Protein AF-A0A3D5F2R5-F1 (afdb_monomer_lite)

Sequence (293 aa):
MSAVPGSRQNLIVVALTALAMSLMIVAYFAPIWWVSLTAPNYPPDAFPDGIRIHFHFNGVFNGCKAAAKGTRMASEIIQKDLSHEEERYNPITDKGKDINKGALGLDCVHEMNTINHYVGMFPIATGAPVEKPLAKFFFAFFAVMLLGFMVPRRKPRVFLLAAGFSLVAGWMLLDQYVFGALSTHVANYVSETASFFNEPEKIQVWGDNVTRITHVVIAGTLAAMVVVVLGVARLRFFSLLLALVPALLPVYFVITYAGWLWFFGHNLHPWGAFTVKPFMPTVFGEGKVAQFS

Foldseek 3Di:
DDDDPDPPVLVVLLVVLVVLLVVLVCQQPDLPAKEAADEPVCDCQQAVPHLMWGDHQQFIDGPGAAGDPPGPCCVVLCPVVPPPPDDGDDCVPCVPPNPCVPPGGDRSLVVQQVVLLLQQFHRPGLAPLQRNNCVVLVSLLLSLLSVLLSDPDLPVSLVSLVVSLVVSLVVVCCVVPVVVVLVVSLVVSLVSRVVRDPDNVVSVVVSVVSSVVNVVVSVVSNVVSVCLSVCSNPDVCSSVVSVVVSVCVVVVVLVSQQVRQQCRQQVGDPPNNDHDDRDGADSHYYGHDDHPD

Secondary structure (DSSP, 8-state):
---PPPPHHHHHHHHHHHHHHHHHHHHHHS--EEEEE--TTS-TTT-TT-EEEEEETTEEEE-PPPPPTTSGGGG---HHHHSTTSPPP-TTT-TTS-TTTT-----HHHHHHHHHHHTTPPPGGGSSTTHHHHHHHHHHHHHHHHHHHH--SHHHHHHHHHHHHHHHHHHHHIIIIIS-HHHHHHHHHHHHHHHH---HHHHHHHHHHHHHHHHHHHHHHHHHHHHHHHHHTT-STHHHHHHHHHHTHHHHHHHHHHHHHHHHHHS--TTSSS-PPP----SSEEE------

pLDDT: mean 84.81, std 15.43, range [35.69, 98.81]

Structure (mmCIF, N/CA/C/O backbone):
data_AF-A0A3D5F2R5-F1
#
_entry.id   AF-A0A3D5F2R5-F1
#
loop_
_atom_site.group_PDB
_atom_site.id
_atom_site.type_symbol
_atom_site.label_atom_id
_atom_site.label_alt_id
_atom_site.label_comp_id
_atom_site.label_asym_id
_atom_site.label_entity_id
_atom_site.label_seq_id
_atom_site.pdbx_PDB_ins_code
_atom_site.Cartn_x
_atom_site.Cartn_y
_atom_site.Cartn_z
_atom_site.occupancy
_atom_site.B_iso_or_equiv
_atom_site.auth_seq_id
_atom_site.auth_comp_id
_atom_site.auth_asym_id
_atom_site.auth_atom_id
_atom_site.pdbx_PDB_model_num
ATOM 1 N N . MET A 1 1 ? -29.446 14.273 30.654 1.00 37.16 1 MET A N 1
ATOM 2 C CA . MET A 1 1 ? -28.514 13.201 31.076 1.00 37.16 1 MET A CA 1
ATOM 3 C C . MET A 1 1 ? -27.122 13.798 31.162 1.00 37.16 1 MET A C 1
ATOM 5 O O . MET A 1 1 ? -26.496 14.019 30.136 1.00 37.16 1 MET A O 1
ATOM 9 N N . SER A 1 2 ? -26.690 14.155 32.366 1.00 40.22 2 SER A N 1
ATOM 10 C CA . SER A 1 2 ? -25.419 14.841 32.601 1.00 40.22 2 SER A CA 1
ATOM 11 C C . SER A 1 2 ? -24.246 13.905 32.305 1.00 40.22 2 SER A C 1
ATOM 13 O O . SER A 1 2 ? -24.210 12.773 32.793 1.00 40.22 2 SER A O 1
ATOM 15 N N . ALA A 1 3 ? -23.307 14.354 31.472 1.00 48.44 3 ALA A N 1
ATOM 16 C CA . ALA A 1 3 ? -22.086 13.620 31.178 1.00 48.44 3 ALA A CA 1
ATOM 17 C C . ALA A 1 3 ? -21.257 13.499 32.465 1.00 48.44 3 ALA A C 1
ATOM 19 O O . ALA A 1 3 ? -20.737 14.487 32.973 1.00 48.44 3 ALA A O 1
ATOM 20 N N . VAL A 1 4 ? -21.155 12.285 33.011 1.00 54.94 4 VAL A N 1
ATOM 21 C CA . VAL A 1 4 ? -20.180 11.978 34.064 1.00 54.94 4 VAL A CA 1
ATOM 22 C C . VAL A 1 4 ? -18.790 12.284 33.490 1.00 54.94 4 VAL A C 1
ATOM 24 O O . VAL A 1 4 ? -18.468 11.713 32.441 1.00 54.94 4 VAL A O 1
ATOM 27 N N . PRO A 1 5 ? -17.975 13.152 34.119 1.00 55.53 5 PRO A N 1
ATOM 28 C CA . PRO A 1 5 ? -16.621 13.419 33.655 1.00 55.53 5 PRO A CA 1
ATOM 29 C C . PRO A 1 5 ? -15.860 12.096 33.561 1.00 55.53 5 PRO A C 1
ATOM 31 O O . PRO A 1 5 ? -15.843 11.311 34.512 1.00 55.53 5 PRO A O 1
ATOM 34 N N . GLY A 1 6 ? -15.277 11.805 32.397 1.00 63.91 6 GLY A N 1
ATOM 35 C CA . GLY A 1 6 ? -14.409 10.640 32.251 1.00 63.91 6 GLY A CA 1
ATOM 36 C C . GLY A 1 6 ? -13.277 10.715 33.277 1.00 63.91 6 GLY A C 1
ATOM 37 O O . GLY A 1 6 ? -12.747 11.796 33.527 1.00 63.91 6 GLY A O 1
ATOM 38 N N . SER A 1 7 ? -12.907 9.582 33.885 1.00 83.31 7 SER A N 1
ATOM 39 C CA . SER A 1 7 ? -11.751 9.540 34.784 1.00 83.31 7 SER A CA 1
ATOM 40 C C . SER A 1 7 ? -10.516 10.115 34.076 1.00 83.31 7 SER A C 1
ATOM 42 O O . SER A 1 7 ? -10.382 9.988 32.857 1.00 83.31 7 SER A O 1
ATOM 44 N N . ARG A 1 8 ? -9.582 10.717 34.826 1.00 88.25 8 ARG A N 1
ATOM 45 C CA . ARG A 1 8 ? -8.316 11.239 34.269 1.00 88.25 8 ARG A CA 1
ATOM 46 C C . ARG A 1 8 ? -7.611 10.197 33.383 1.00 88.25 8 ARG A C 1
ATOM 48 O O . ARG A 1 8 ? -7.065 10.547 32.345 1.00 88.25 8 ARG A O 1
ATOM 55 N N . GLN A 1 9 ? -7.695 8.917 33.753 1.00 87.31 9 GLN A N 1
ATOM 56 C CA . GLN A 1 9 ? -7.184 7.793 32.963 1.00 87.31 9 GLN A CA 1
ATOM 57 C C . GLN A 1 9 ? -7.882 7.653 31.602 1.00 87.31 9 GLN A C 1
ATOM 59 O O . GLN A 1 9 ? -7.201 7.526 30.590 1.00 87.31 9 GLN A O 1
ATOM 64 N N . ASN A 1 10 ? -9.216 7.726 31.547 1.00 88.88 10 ASN A N 1
ATOM 65 C CA . ASN A 1 10 ? -9.951 7.671 30.280 1.00 88.88 10 ASN A CA 1
ATOM 66 C C . ASN A 1 10 ? -9.572 8.838 29.363 1.00 88.88 10 ASN A C 1
ATOM 68 O O . ASN A 1 10 ? -9.429 8.642 28.161 1.00 88.88 10 ASN A O 1
ATOM 72 N N . LEU A 1 11 ? -9.371 10.034 29.923 1.00 91.19 11 LEU A N 1
ATOM 73 C CA . LEU A 1 11 ? -8.945 11.199 29.149 1.00 91.19 11 LEU A CA 1
ATOM 74 C C . LEU A 1 11 ? -7.534 11.018 28.568 1.00 91.19 11 LEU A C 1
ATOM 76 O O . LEU A 1 11 ? -7.325 11.309 27.395 1.00 91.19 11 LEU A O 1
ATOM 80 N N . ILE A 1 12 ? -6.596 10.473 29.351 1.00 92.69 12 ILE A N 1
ATOM 81 C CA . ILE A 1 12 ? -5.244 10.136 28.874 1.00 92.69 12 ILE A CA 1
ATOM 82 C C . ILE A 1 12 ? -5.311 9.107 27.739 1.00 92.69 12 ILE A C 1
ATOM 84 O O . ILE A 1 12 ? -4.684 9.305 26.702 1.00 92.69 12 ILE A O 1
ATOM 88 N N . VAL A 1 13 ? -6.093 8.035 27.905 1.00 91.88 13 VAL A N 1
ATOM 89 C CA . VAL A 1 13 ? -6.253 6.998 26.873 1.00 91.88 13 VAL A CA 1
ATOM 90 C C . VAL A 1 13 ? -6.806 7.599 25.586 1.00 91.88 13 VAL A C 1
ATOM 92 O O . VAL A 1 13 ? -6.245 7.360 24.520 1.00 91.88 13 VAL A O 1
ATOM 95 N N . VAL A 1 14 ? -7.859 8.416 25.668 1.00 94.50 14 VAL A N 1
ATOM 96 C CA . VAL A 1 14 ? -8.441 9.079 24.492 1.00 94.50 14 VAL A CA 1
ATOM 97 C C . VAL A 1 14 ? -7.418 9.992 23.816 1.00 94.50 14 VAL A C 1
ATOM 99 O O . VAL A 1 14 ? -7.246 9.896 22.605 1.00 94.50 14 VAL A O 1
ATOM 102 N N . ALA A 1 15 ? -6.699 10.820 24.578 1.00 95.62 15 ALA A N 1
ATOM 103 C CA . ALA A 1 15 ? -5.709 11.748 24.033 1.00 95.62 15 ALA A CA 1
ATOM 104 C C . ALA A 1 15 ? -4.552 11.026 23.321 1.00 95.62 15 ALA A C 1
ATOM 106 O O . ALA A 1 15 ? -4.222 11.365 22.186 1.00 95.62 15 ALA A O 1
ATOM 107 N N . LEU A 1 16 ? -3.973 9.996 23.947 1.00 96.19 16 LEU A N 1
ATOM 108 C CA . LEU A 1 16 ? -2.888 9.211 23.347 1.00 96.19 16 LEU A CA 1
ATOM 109 C C . LEU A 1 16 ? -3.357 8.436 22.114 1.00 96.19 16 LEU A C 1
ATOM 111 O O . LEU A 1 16 ? -2.648 8.382 21.113 1.00 96.19 16 LEU A O 1
ATOM 115 N N . THR A 1 17 ? -4.566 7.874 22.158 1.00 96.50 17 THR A N 1
ATOM 116 C CA . THR A 1 17 ? -5.139 7.150 21.015 1.00 96.50 17 THR A CA 1
ATOM 117 C C . THR A 1 17 ? -5.431 8.104 19.857 1.00 96.50 17 THR A C 1
ATOM 119 O O . THR A 1 17 ? -5.218 7.748 18.701 1.00 96.50 17 THR A O 1
ATOM 122 N N . ALA A 1 18 ? -5.888 9.326 20.145 1.00 96.50 18 ALA A N 1
ATOM 123 C CA . ALA A 1 18 ? -6.140 10.341 19.127 1.00 96.50 18 ALA A CA 1
ATOM 124 C C . ALA A 1 18 ? -4.833 10.804 18.479 1.00 96.50 18 ALA A C 1
ATOM 126 O O . ALA A 1 18 ? -4.759 10.887 17.257 1.00 96.50 18 ALA A O 1
ATOM 127 N N . LEU A 1 19 ? -3.780 11.014 19.277 1.00 97.00 19 LEU A N 1
ATOM 128 C CA . LEU A 1 19 ? -2.443 11.298 18.760 1.00 97.00 19 LEU A CA 1
ATOM 129 C C . LEU A 1 19 ? -1.929 10.154 17.874 1.00 97.00 19 LEU A C 1
ATOM 131 O O . LEU A 1 19 ? -1.459 10.411 16.770 1.00 97.00 19 LEU A O 1
ATOM 135 N N . ALA A 1 20 ? -2.061 8.900 18.318 1.00 96.56 20 ALA A N 1
ATOM 136 C CA . ALA A 1 20 ? -1.661 7.730 17.536 1.00 96.56 20 ALA A CA 1
ATOM 137 C C . ALA A 1 20 ? -2.418 7.642 16.202 1.00 96.56 20 ALA A C 1
ATOM 139 O O . ALA A 1 20 ? -1.808 7.396 15.164 1.00 96.56 20 ALA A O 1
ATOM 140 N N . MET A 1 21 ? -3.728 7.902 16.208 1.00 97.00 21 MET A N 1
ATOM 141 C CA . MET A 1 21 ? -4.544 7.939 14.994 1.00 97.00 21 MET A CA 1
ATOM 142 C C . MET A 1 21 ? -4.088 9.049 14.039 1.00 97.00 21 MET A C 1
ATOM 144 O O . MET A 1 21 ? -3.933 8.793 12.848 1.00 97.00 21 MET A O 1
ATOM 148 N N . SER A 1 22 ? -3.811 10.253 14.547 1.00 96.50 22 SER A N 1
ATOM 149 C CA . SER A 1 22 ? -3.287 11.361 13.739 1.00 96.50 22 SER A CA 1
ATOM 150 C C . SER A 1 22 ? -1.930 11.026 13.121 1.00 96.50 22 SER A C 1
ATOM 152 O O . SER A 1 22 ? -1.739 11.232 11.926 1.00 96.50 22 SER A O 1
ATOM 154 N N . LEU A 1 23 ? -1.004 10.460 13.902 1.00 95.50 23 LEU A N 1
ATOM 155 C CA . LEU A 1 23 ? 0.306 10.029 13.404 1.00 95.50 23 LEU A CA 1
ATOM 156 C C . LEU A 1 23 ? 0.178 8.937 12.338 1.00 95.50 23 LEU A C 1
ATOM 158 O O . LEU A 1 23 ? 0.871 8.994 11.328 1.00 95.50 23 LEU A O 1
ATOM 162 N N . MET A 1 24 ? -0.732 7.980 12.527 1.00 95.12 24 MET A N 1
ATOM 163 C CA . MET A 1 24 ? -1.012 6.932 11.544 1.00 95.12 24 MET A CA 1
ATOM 164 C C . MET A 1 24 ? -1.553 7.515 10.231 1.00 95.12 24 MET A C 1
ATOM 166 O O . MET A 1 24 ? -1.097 7.127 9.160 1.00 95.12 24 MET A O 1
ATOM 170 N N . ILE A 1 25 ? -2.484 8.473 10.294 1.00 93.69 25 ILE A N 1
ATOM 171 C CA . ILE A 1 25 ? -3.017 9.149 9.100 1.00 93.69 25 ILE A CA 1
ATOM 172 C C . ILE A 1 25 ? -1.907 9.924 8.383 1.00 93.69 25 ILE A C 1
ATOM 174 O O . ILE A 1 25 ? -1.767 9.799 7.171 1.00 93.69 25 ILE A O 1
ATOM 178 N N . VAL A 1 26 ? -1.085 10.680 9.116 1.00 93.00 26 VAL A N 1
ATOM 179 C CA . VAL A 1 26 ? 0.061 11.397 8.533 1.00 93.00 26 VAL A CA 1
ATOM 180 C C . VAL A 1 26 ? 1.032 10.418 7.872 1.00 93.00 26 VAL A C 1
ATOM 182 O O . VAL A 1 26 ? 1.469 10.662 6.750 1.00 93.00 26 VAL A O 1
ATOM 185 N N . ALA A 1 27 ? 1.320 9.286 8.516 1.00 90.88 27 ALA A N 1
ATOM 186 C CA . ALA A 1 27 ? 2.233 8.278 7.989 1.00 90.88 27 ALA A CA 1
ATOM 187 C C . ALA A 1 27 ? 1.750 7.625 6.688 1.00 90.88 27 ALA A C 1
ATOM 189 O O . ALA A 1 27 ? 2.578 7.238 5.871 1.00 90.88 27 ALA A O 1
ATOM 190 N N . TYR A 1 28 ? 0.436 7.532 6.466 1.00 91.25 28 TYR A N 1
ATOM 191 C CA . TYR A 1 28 ? -0.117 7.028 5.208 1.00 91.25 28 TYR A CA 1
ATOM 192 C C . TYR A 1 28 ? 0.257 7.913 4.006 1.00 91.25 28 TYR A C 1
ATOM 194 O O . TYR A 1 28 ? 0.545 7.398 2.927 1.00 91.25 28 TYR A O 1
ATOM 202 N N . PHE A 1 29 ? 0.263 9.238 4.190 1.00 88.38 29 PHE A N 1
ATOM 203 C CA . PHE A 1 29 ? 0.505 10.206 3.113 1.00 88.38 29 PHE A CA 1
ATOM 204 C C . PHE A 1 29 ? 1.955 10.695 3.032 1.00 88.38 29 PHE A C 1
ATOM 206 O O . PHE A 1 29 ? 2.371 11.191 1.986 1.00 88.38 29 PHE A O 1
ATOM 213 N N . ALA A 1 30 ? 2.718 10.591 4.117 1.00 85.94 30 ALA A N 1
ATOM 214 C CA . ALA A 1 30 ? 4.073 11.114 4.174 1.00 85.94 30 ALA A CA 1
ATOM 215 C C . ALA A 1 30 ? 5.087 10.191 3.459 1.00 85.94 30 ALA A C 1
ATOM 217 O O . ALA A 1 30 ? 5.037 8.973 3.647 1.00 85.94 30 ALA A O 1
ATOM 218 N N . PRO A 1 31 ? 6.065 10.754 2.717 1.00 78.50 31 PRO A N 1
ATOM 219 C CA . PRO A 1 31 ? 7.181 10.020 2.109 1.00 78.50 31 PRO A CA 1
ATOM 220 C C . PRO A 1 31 ? 8.222 9.612 3.167 1.00 78.50 31 PRO A C 1
ATOM 222 O O . PRO A 1 31 ? 9.383 10.021 3.113 1.00 78.50 31 PRO A O 1
ATOM 225 N N . ILE A 1 32 ? 7.803 8.859 4.188 1.00 78.94 32 ILE A N 1
ATOM 226 C CA . ILE A 1 32 ? 8.655 8.499 5.335 1.00 78.94 32 ILE A CA 1
ATOM 227 C C . ILE A 1 32 ? 9.801 7.588 4.891 1.00 78.94 32 ILE A C 1
ATOM 229 O O . ILE A 1 32 ? 10.921 7.725 5.383 1.00 78.94 32 ILE A O 1
ATOM 233 N N . TRP A 1 33 ? 9.531 6.683 3.948 1.00 81.00 33 TRP A N 1
ATOM 234 C CA . TRP A 1 33 ? 10.517 5.738 3.447 1.00 81.00 33 TRP A CA 1
ATOM 235 C C . TRP A 1 33 ? 11.011 6.144 2.072 1.00 81.00 33 TRP A C 1
ATOM 237 O O . TRP A 1 33 ? 10.248 6.463 1.160 1.00 81.00 33 TRP A O 1
ATOM 247 N N . TRP A 1 34 ? 12.326 6.119 1.932 1.00 84.12 34 TRP A N 1
ATOM 248 C CA . TRP A 1 34 ? 12.996 6.394 0.682 1.00 84.12 34 TRP A CA 1
ATOM 249 C C . TRP A 1 34 ? 14.235 5.527 0.571 1.00 84.12 34 TRP A C 1
ATOM 251 O O . TRP A 1 34 ? 14.838 5.134 1.574 1.00 84.12 34 TRP A O 1
ATOM 261 N N . VAL A 1 35 ? 14.600 5.255 -0.671 1.00 83.56 35 VAL A N 1
ATOM 262 C CA . VAL A 1 35 ? 15.854 4.604 -1.021 1.00 83.56 35 VAL A CA 1
ATOM 263 C C . VAL A 1 35 ? 16.458 5.406 -2.154 1.00 83.56 35 VAL A C 1
ATOM 265 O O . VAL A 1 35 ? 15.735 5.946 -2.994 1.00 83.56 35 VAL A O 1
ATOM 268 N N . SER A 1 36 ? 17.776 5.522 -2.155 1.00 83.62 36 SER A N 1
ATOM 269 C CA . SER A 1 36 ? 18.502 6.129 -3.261 1.00 83.62 36 SER A CA 1
ATOM 270 C C . SER A 1 36 ? 19.569 5.179 -3.764 1.00 83.62 36 SER A C 1
ATOM 272 O O . SER A 1 36 ? 20.222 4.513 -2.959 1.00 83.62 36 SER A O 1
ATOM 274 N N . LEU A 1 37 ? 19.712 5.129 -5.085 1.00 80.12 37 LEU A N 1
ATOM 275 C CA . LEU A 1 37 ? 20.720 4.353 -5.783 1.00 80.12 37 LEU A CA 1
ATOM 276 C C . LEU A 1 37 ? 21.723 5.308 -6.438 1.00 80.12 37 LEU A C 1
ATOM 278 O O . LEU A 1 37 ? 21.354 6.164 -7.242 1.00 80.12 37 LEU A O 1
ATOM 282 N N . THR A 1 38 ? 22.998 5.167 -6.084 1.00 77.62 38 THR A N 1
ATOM 283 C CA . THR A 1 38 ? 24.094 5.961 -6.660 1.00 77.62 38 THR A CA 1
ATOM 284 C C . THR A 1 38 ? 25.010 5.072 -7.494 1.00 77.62 38 THR A C 1
ATOM 286 O O . THR A 1 38 ? 25.484 4.056 -6.977 1.00 77.62 38 THR A O 1
ATOM 289 N N . ALA A 1 39 ? 25.334 5.476 -8.724 1.00 73.81 39 ALA A N 1
ATOM 290 C CA . ALA A 1 39 ? 26.343 4.810 -9.549 1.00 73.81 39 ALA A CA 1
ATOM 291 C C . ALA A 1 39 ? 27.170 5.836 -10.350 1.00 73.81 39 ALA A C 1
ATOM 293 O O . ALA A 1 39 ? 26.698 6.955 -10.549 1.00 73.81 39 ALA A O 1
ATOM 294 N N . PRO A 1 40 ? 28.377 5.481 -10.836 1.00 77.06 40 PRO A N 1
ATOM 295 C CA . PRO A 1 40 ? 29.223 6.397 -11.611 1.00 77.06 40 PRO A CA 1
ATOM 296 C C . PRO A 1 40 ? 28.532 6.991 -12.849 1.00 77.06 40 PRO A C 1
ATOM 298 O O . PRO A 1 40 ? 28.773 8.145 -13.192 1.00 77.06 40 PRO A O 1
ATOM 301 N N . ASN A 1 41 ? 27.642 6.223 -13.483 1.00 75.88 41 ASN A N 1
ATOM 302 C CA . ASN A 1 41 ? 26.893 6.623 -14.677 1.00 75.88 41 ASN A CA 1
ATOM 303 C C . ASN A 1 41 ? 25.753 7.615 -14.376 1.00 75.88 41 ASN A C 1
ATOM 305 O O . ASN A 1 41 ? 25.185 8.180 -15.306 1.00 75.88 41 ASN A O 1
ATOM 309 N N . TYR A 1 42 ? 25.434 7.840 -13.097 1.00 78.06 42 TYR A N 1
ATOM 310 C CA . TYR A 1 42 ? 24.405 8.767 -12.626 1.00 78.06 42 TYR A CA 1
ATOM 311 C C . TYR A 1 42 ? 25.082 9.914 -11.855 1.00 78.06 42 TYR A C 1
ATOM 313 O O . TYR A 1 42 ? 25.227 9.838 -10.631 1.00 78.06 42 TYR A O 1
ATOM 321 N N . PRO A 1 43 ? 25.570 10.956 -12.555 1.00 77.69 43 PRO A N 1
ATOM 322 C CA . PRO A 1 43 ? 26.427 11.964 -11.949 1.00 77.69 43 PRO A CA 1
ATOM 323 C C . PRO A 1 43 ? 25.640 12.911 -11.016 1.00 77.69 43 PRO A C 1
ATOM 325 O O . PRO A 1 43 ? 24.459 13.173 -11.263 1.00 77.69 43 PRO A O 1
ATOM 328 N N . PRO A 1 44 ? 26.267 13.462 -9.954 1.00 78.88 44 PRO A N 1
ATOM 329 C CA . PRO A 1 44 ? 25.570 14.284 -8.955 1.00 78.88 44 PRO A CA 1
ATOM 330 C C . PRO A 1 44 ? 24.995 15.609 -9.472 1.00 78.88 44 PRO A C 1
ATOM 332 O O . PRO A 1 44 ? 24.140 16.201 -8.821 1.00 78.88 44 PRO A O 1
ATOM 335 N N . ASP A 1 45 ? 25.458 16.109 -10.619 1.00 75.19 45 ASP A N 1
ATOM 336 C CA . ASP A 1 45 ? 24.888 17.299 -11.261 1.00 75.19 45 ASP A CA 1
ATOM 337 C C . ASP A 1 45 ? 23.491 17.025 -11.849 1.00 75.19 45 ASP A C 1
ATOM 339 O O . ASP A 1 45 ? 22.657 17.929 -11.912 1.00 75.19 45 ASP A O 1
ATOM 343 N N . ALA A 1 46 ? 23.229 15.771 -12.227 1.00 72.06 46 ALA A N 1
ATOM 344 C CA . ALA A 1 46 ? 21.959 15.280 -12.751 1.00 72.06 46 ALA A CA 1
ATOM 345 C C . ALA A 1 46 ? 21.088 14.630 -11.663 1.00 72.06 46 ALA A C 1
ATOM 347 O O . ALA A 1 46 ? 19.892 14.900 -11.567 1.00 72.06 46 ALA A O 1
ATOM 348 N N . PHE A 1 47 ? 21.709 13.804 -10.820 1.00 78.31 47 PHE A N 1
ATOM 349 C CA . PHE A 1 47 ? 21.081 13.036 -9.746 1.00 78.31 47 PHE A CA 1
ATOM 350 C C . PHE A 1 47 ? 21.735 13.405 -8.404 1.00 78.31 47 PHE A C 1
ATOM 352 O O . PHE A 1 47 ? 22.478 12.599 -7.839 1.00 78.31 47 PHE A O 1
ATOM 359 N N . PRO A 1 48 ? 21.486 14.614 -7.861 1.00 80.06 48 PRO A N 1
ATOM 360 C CA . PRO A 1 48 ? 22.146 15.089 -6.636 1.00 80.06 48 PRO A CA 1
ATOM 361 C C . PRO A 1 48 ? 21.845 14.204 -5.427 1.00 80.06 48 PRO A C 1
ATOM 363 O O . PRO A 1 48 ? 22.671 14.043 -4.536 1.00 80.06 48 PRO A O 1
ATOM 366 N N . ASP A 1 49 ? 20.655 13.612 -5.433 1.00 81.88 49 ASP A N 1
ATOM 367 C CA . ASP A 1 49 ? 20.157 12.711 -4.410 1.00 81.88 49 ASP A CA 1
ATOM 368 C C . ASP A 1 49 ? 20.222 11.237 -4.860 1.00 81.88 49 ASP A C 1
ATOM 370 O O . ASP A 1 49 ? 19.569 10.407 -4.226 1.00 81.88 49 ASP A O 1
ATOM 374 N N . GLY A 1 50 ? 20.944 10.914 -5.947 1.00 83.38 50 GLY A N 1
ATOM 375 C CA . GLY A 1 50 ? 20.903 9.626 -6.655 1.00 83.38 50 GLY A CA 1
ATOM 376 C C . GLY A 1 50 ? 19.554 9.345 -7.332 1.00 83.38 50 GLY A C 1
ATOM 377 O O . GLY A 1 50 ? 18.695 10.225 -7.424 1.00 83.38 50 GLY A O 1
ATOM 378 N N . ILE A 1 51 ? 19.345 8.110 -7.795 1.00 85.62 51 ILE A N 1
ATOM 379 C CA . ILE A 1 51 ? 18.035 7.634 -8.266 1.00 85.62 51 ILE A CA 1
ATOM 380 C C . ILE A 1 51 ? 17.172 7.390 -7.034 1.00 85.62 51 ILE A C 1
ATOM 382 O O . ILE A 1 51 ? 17.192 6.311 -6.434 1.00 85.62 51 ILE A O 1
ATOM 386 N N . ARG A 1 52 ? 16.468 8.436 -6.605 1.00 87.06 52 ARG A N 1
ATOM 387 C CA . ARG A 1 52 ? 15.674 8.420 -5.381 1.00 87.06 52 ARG A CA 1
ATOM 388 C C . ARG A 1 52 ? 14.250 7.958 -5.653 1.00 87.06 52 ARG A C 1
ATOM 390 O O . ARG A 1 52 ? 13.542 8.527 -6.481 1.00 87.06 52 ARG A O 1
ATOM 397 N N . ILE A 1 53 ? 13.817 6.980 -4.867 1.00 87.06 53 ILE A N 1
ATOM 398 C CA . ILE A 1 53 ? 12.462 6.434 -4.864 1.00 87.06 53 ILE A CA 1
ATOM 399 C C . ILE A 1 53 ? 11.818 6.696 -3.509 1.00 87.06 53 ILE A C 1
ATOM 401 O O . ILE A 1 53 ? 12.417 6.409 -2.469 1.00 87.06 53 ILE A O 1
ATOM 405 N N . HIS A 1 54 ? 10.588 7.205 -3.518 1.00 87.19 54 HIS A N 1
ATOM 406 C CA . HIS A 1 54 ? 9.755 7.323 -2.327 1.00 87.19 54 HIS A CA 1
ATOM 407 C C . HIS A 1 54 ? 8.774 6.159 -2.240 1.00 87.19 54 HIS A C 1
ATOM 409 O O . HIS A 1 54 ? 8.001 5.902 -3.163 1.00 87.19 54 HIS A O 1
ATOM 415 N N . PHE A 1 55 ? 8.782 5.480 -1.098 1.00 85.31 55 PHE A N 1
ATOM 416 C CA . PHE A 1 55 ? 7.862 4.399 -0.787 1.00 85.31 55 PHE A CA 1
ATOM 417 C C . PHE A 1 55 ? 6.809 4.908 0.185 1.00 85.31 55 PHE A C 1
ATOM 419 O O . PHE A 1 55 ? 7.112 5.367 1.287 1.00 85.31 55 PHE A O 1
ATOM 426 N N . HIS A 1 56 ? 5.559 4.818 -0.242 1.00 86.19 56 HIS A N 1
ATOM 427 C CA . HIS A 1 56 ? 4.396 5.118 0.575 1.00 86.19 56 HIS A CA 1
ATOM 428 C C . HIS A 1 56 ? 3.573 3.843 0.738 1.00 86.19 56 HIS A C 1
ATOM 430 O O . HIS A 1 56 ? 3.688 2.897 -0.042 1.00 86.19 56 HIS A O 1
ATOM 436 N N . PHE A 1 57 ? 2.660 3.840 1.706 1.00 86.81 57 PHE A N 1
ATOM 437 C CA . PHE A 1 57 ? 1.736 2.720 1.896 1.00 86.81 57 PHE A CA 1
ATOM 438 C C . PHE A 1 57 ? 0.856 2.438 0.670 1.00 86.81 57 PHE A C 1
ATOM 440 O O . PHE A 1 57 ? 0.397 1.315 0.495 1.00 86.81 57 PHE A O 1
ATOM 447 N N . ASN A 1 58 ? 0.623 3.441 -0.178 1.00 87.25 58 ASN A N 1
ATOM 448 C CA . ASN A 1 58 ? -0.246 3.355 -1.349 1.00 87.25 58 ASN A CA 1
ATOM 449 C C . ASN A 1 58 ? 0.499 3.328 -2.692 1.00 87.25 58 ASN A C 1
ATOM 451 O O . ASN A 1 58 ? -0.156 3.264 -3.731 1.00 87.25 58 ASN A O 1
ATOM 455 N N . GLY A 1 59 ? 1.831 3.422 -2.715 1.00 86.25 59 GLY A N 1
ATOM 456 C CA . GLY A 1 59 ? 2.521 3.735 -3.962 1.00 86.25 59 GLY A CA 1
ATOM 457 C C . GLY A 1 59 ? 4.039 3.731 -3.896 1.00 86.25 59 GLY A C 1
ATOM 458 O O . GLY A 1 59 ? 4.645 3.847 -2.832 1.00 86.25 59 GLY A O 1
ATOM 459 N N . VAL A 1 60 ? 4.628 3.643 -5.086 1.00 87.81 60 VAL A N 1
ATOM 460 C CA . VAL A 1 60 ? 6.029 3.972 -5.339 1.00 87.81 60 VAL A CA 1
ATOM 461 C C . VAL A 1 60 ? 6.032 5.260 -6.150 1.00 87.81 60 VAL A C 1
ATOM 463 O O . VAL A 1 60 ? 5.329 5.345 -7.155 1.00 87.81 60 VAL A O 1
ATOM 466 N N . PHE A 1 61 ? 6.772 6.263 -5.693 1.00 87.94 61 PHE A N 1
ATOM 467 C CA . PHE A 1 61 ? 6.739 7.612 -6.245 1.00 87.94 61 PHE A CA 1
ATOM 468 C C . PHE A 1 61 ? 8.138 8.100 -6.602 1.00 87.94 61 PHE A C 1
ATOM 470 O O . PHE A 1 61 ? 9.131 7.733 -5.966 1.00 87.94 61 PHE A O 1
ATOM 477 N N . ASN A 1 62 ? 8.196 8.967 -7.612 1.00 86.88 62 ASN A N 1
ATOM 478 C CA . ASN A 1 62 ? 9.427 9.617 -8.026 1.00 86.88 62 ASN A CA 1
ATOM 479 C C . ASN A 1 62 ? 9.950 10.537 -6.910 1.00 86.88 62 ASN A C 1
ATOM 481 O O . ASN A 1 62 ? 9.232 11.423 -6.444 1.00 86.88 62 ASN A O 1
ATOM 485 N N . GLY A 1 63 ? 11.193 10.316 -6.478 1.00 86.06 63 GLY A N 1
ATOM 486 C CA . GLY A 1 63 ? 11.885 11.157 -5.500 1.00 86.06 63 GLY A CA 1
ATOM 487 C C . GLY A 1 63 ? 12.981 12.031 -6.085 1.00 86.06 63 GLY A C 1
ATOM 488 O O . GLY A 1 63 ? 13.668 12.724 -5.332 1.00 86.06 63 GLY A O 1
ATOM 489 N N . CYS A 1 64 ? 13.156 12.014 -7.403 1.00 83.50 64 CYS A N 1
ATOM 490 C CA . CYS A 1 64 ? 14.126 12.863 -8.062 1.00 83.50 64 CYS A CA 1
ATOM 491 C C . CYS A 1 64 ? 13.618 14.289 -8.231 1.00 83.50 64 CYS A C 1
ATOM 493 O O . CYS A 1 64 ? 12.448 14.559 -8.503 1.00 83.50 64 CYS A O 1
ATOM 495 N N . LYS A 1 65 ? 14.542 15.224 -8.033 1.00 75.94 65 LYS A N 1
ATOM 496 C CA . LYS A 1 65 ? 14.313 16.657 -8.195 1.00 75.94 65 LYS A CA 1
ATOM 497 C C . LYS A 1 65 ? 14.832 17.083 -9.561 1.00 75.94 65 LYS A C 1
ATOM 499 O O . LYS A 1 65 ? 15.737 16.455 -10.104 1.00 75.94 65 LYS A O 1
ATOM 504 N N . ALA A 1 66 ? 14.266 18.154 -10.108 1.00 66.50 66 ALA A N 1
ATOM 505 C CA . ALA A 1 66 ? 14.788 18.743 -11.334 1.00 66.50 66 ALA A CA 1
ATOM 506 C C . ALA A 1 66 ? 16.265 19.138 -11.152 1.00 66.50 66 ALA A C 1
ATOM 508 O O . ALA A 1 66 ? 16.651 19.634 -10.088 1.00 66.50 66 ALA A O 1
ATOM 509 N N . ALA A 1 67 ? 17.075 18.912 -12.190 1.00 63.53 67 ALA A N 1
ATOM 510 C CA . ALA A 1 67 ? 18.489 19.262 -12.177 1.00 63.53 67 ALA A CA 1
ATOM 511 C C . ALA A 1 67 ? 18.677 20.768 -11.923 1.00 63.53 67 ALA A C 1
ATOM 513 O O . ALA A 1 67 ? 17.880 21.602 -12.368 1.00 63.53 67 ALA A O 1
ATOM 514 N N . ALA A 1 68 ? 19.736 21.132 -11.197 1.00 61.56 68 ALA A N 1
ATOM 515 C CA . ALA A 1 68 ? 19.999 22.527 -10.861 1.00 61.56 68 ALA A CA 1
ATOM 516 C C . ALA A 1 68 ? 20.292 23.360 -12.124 1.00 61.56 68 ALA A C 1
ATOM 518 O O . ALA A 1 68 ? 20.935 22.898 -13.072 1.00 61.56 68 ALA A O 1
ATOM 519 N N . LYS A 1 69 ? 19.837 24.619 -12.131 1.00 58.22 69 LYS A N 1
ATOM 520 C CA . LYS A 1 69 ? 20.050 25.561 -13.240 1.00 58.22 69 LYS A CA 1
ATOM 521 C C . LYS A 1 69 ? 21.554 25.763 -13.487 1.00 58.22 69 LYS A C 1
ATOM 523 O O . LYS A 1 69 ? 22.271 26.146 -12.569 1.00 58.22 69 LYS A O 1
ATOM 528 N N . GLY A 1 70 ? 22.012 25.540 -14.724 1.00 59.81 70 GLY A N 1
ATOM 529 C CA . GLY A 1 70 ? 23.425 25.666 -15.125 1.00 59.81 70 GLY A CA 1
ATOM 530 C C . GLY A 1 70 ? 24.212 24.349 -15.192 1.00 59.81 70 GLY A C 1
ATOM 531 O O . GLY A 1 70 ? 25.395 24.372 -15.517 1.00 59.81 70 GLY A O 1
ATOM 532 N N . THR A 1 71 ? 23.573 23.212 -14.910 1.00 61.97 71 THR A N 1
ATOM 533 C CA . THR A 1 71 ? 24.142 21.868 -15.124 1.00 61.97 71 THR A CA 1
ATOM 534 C C . THR A 1 71 ? 24.021 21.451 -16.594 1.00 61.97 71 THR A C 1
ATOM 536 O O . THR A 1 71 ? 23.142 21.943 -17.305 1.00 61.97 71 THR A O 1
ATOM 539 N N . ARG A 1 72 ? 24.867 20.518 -17.061 1.00 60.28 72 ARG A N 1
ATOM 540 C CA . ARG A 1 72 ? 24.820 19.990 -18.443 1.00 60.28 72 ARG A CA 1
ATOM 541 C C . ARG A 1 72 ? 23.442 19.406 -18.791 1.00 60.28 72 ARG A C 1
ATOM 543 O O . ARG A 1 72 ? 22.975 19.536 -19.915 1.00 60.28 72 ARG A O 1
ATOM 550 N N . MET A 1 73 ? 22.775 18.824 -17.797 1.00 57.62 73 MET A N 1
ATOM 551 C CA . MET A 1 73 ? 21.456 18.207 -17.938 1.00 57.62 73 MET A CA 1
ATOM 552 C C . MET A 1 73 ? 20.292 19.198 -17.881 1.00 57.62 73 MET A C 1
ATOM 554 O O . MET A 1 73 ? 19.205 18.859 -18.334 1.00 57.62 73 MET A O 1
ATOM 558 N N . ALA A 1 74 ? 20.484 20.429 -17.389 1.00 58.56 74 ALA A N 1
ATOM 559 C CA . ALA A 1 74 ? 19.431 21.452 -17.397 1.00 58.56 74 ALA A CA 1
ATOM 560 C C . ALA A 1 74 ? 18.987 21.841 -18.821 1.00 58.56 74 ALA A C 1
ATOM 562 O O . ALA A 1 74 ? 17.946 22.472 -18.977 1.00 58.56 74 ALA A O 1
ATOM 563 N N . SER A 1 75 ? 19.760 21.471 -19.845 1.00 54.00 75 SER A N 1
ATOM 564 C CA . SER A 1 75 ? 19.420 21.592 -21.268 1.00 54.00 75 SER A CA 1
ATOM 565 C C . SER A 1 75 ? 18.929 20.287 -21.916 1.00 54.00 75 SER A C 1
ATOM 567 O O . SER A 1 75 ? 18.524 20.325 -23.071 1.00 54.00 75 SER A O 1
ATOM 569 N N . GLU A 1 76 ? 18.950 19.155 -21.200 1.00 52.81 76 GLU A N 1
ATOM 570 C CA . GLU A 1 76 ? 18.682 17.796 -21.717 1.00 52.81 76 GLU A CA 1
ATOM 571 C C . GLU A 1 76 ? 17.486 17.104 -21.015 1.00 52.81 76 GLU A C 1
ATOM 573 O O . GLU A 1 76 ? 17.344 15.890 -21.120 1.00 52.81 76 GLU A O 1
ATOM 578 N N . ILE A 1 77 ? 16.630 17.808 -20.256 1.00 54.09 77 ILE A N 1
ATOM 579 C CA . ILE A 1 77 ? 15.517 17.157 -19.529 1.00 54.09 77 ILE A CA 1
ATOM 580 C C . ILE A 1 77 ? 14.397 16.751 -20.511 1.00 54.09 77 ILE A C 1
ATOM 582 O O . ILE A 1 77 ? 13.503 17.524 -20.831 1.00 54.09 77 ILE A O 1
ATOM 586 N N . ILE A 1 78 ? 14.472 15.496 -20.963 1.00 53.53 78 ILE A N 1
ATOM 587 C CA . ILE A 1 78 ? 13.649 14.819 -21.991 1.00 53.53 78 ILE A CA 1
ATOM 588 C C . ILE A 1 78 ? 12.333 14.248 -21.428 1.00 53.53 78 ILE A C 1
ATOM 590 O O . ILE A 1 78 ? 11.555 13.626 -22.136 1.00 53.53 78 ILE A O 1
ATOM 594 N N . GLN A 1 79 ? 12.010 14.436 -20.150 1.00 51.12 79 GLN A N 1
ATOM 595 C CA . GLN A 1 79 ? 10.878 13.707 -19.558 1.00 51.12 79 GLN A CA 1
ATOM 596 C C . GLN A 1 79 ? 9.504 14.117 -20.112 1.00 51.12 79 GLN A C 1
ATOM 598 O O . GLN A 1 79 ? 8.575 13.314 -20.090 1.00 51.12 79 GLN A O 1
ATOM 603 N N . LYS A 1 80 ? 9.395 15.328 -20.676 1.00 48.28 80 LYS A N 1
ATOM 604 C CA . LYS A 1 80 ? 8.225 15.748 -21.461 1.00 48.28 80 LYS A CA 1
ATOM 605 C C . LYS A 1 80 ? 8.132 15.072 -22.837 1.00 48.28 80 LYS A C 1
ATOM 607 O O . LYS A 1 80 ? 7.033 14.924 -23.350 1.00 48.28 80 LYS A O 1
ATOM 612 N N . ASP A 1 81 ? 9.243 14.584 -23.391 1.00 46.69 81 ASP A N 1
ATOM 613 C CA . ASP A 1 81 ? 9.271 13.863 -24.673 1.00 46.69 81 ASP A CA 1
ATOM 614 C C . ASP A 1 81 ? 8.831 12.384 -24.553 1.00 46.69 81 ASP A C 1
ATOM 616 O O . ASP A 1 81 ? 8.624 11.734 -25.579 1.00 46.69 81 ASP A O 1
ATOM 620 N N . LEU A 1 82 ? 8.709 11.818 -23.337 1.00 44.81 82 LEU A N 1
ATOM 621 C CA . LEU A 1 82 ? 8.219 10.439 -23.135 1.00 44.81 82 LEU A CA 1
ATOM 622 C C . LEU A 1 82 ? 6.691 10.343 -23.039 1.00 44.81 82 LEU A C 1
ATOM 624 O O . LEU A 1 82 ? 6.127 9.288 -23.329 1.00 44.81 82 LEU A O 1
ATOM 628 N N . SER A 1 83 ? 6.008 11.416 -22.637 1.00 43.44 83 SER A N 1
ATOM 629 C CA . SER A 1 83 ? 4.550 11.462 -22.688 1.00 43.44 83 SER A CA 1
ATOM 630 C C . SER A 1 83 ? 4.107 11.667 -24.134 1.00 43.44 83 SER A C 1
ATOM 632 O O . SER A 1 83 ? 4.434 12.682 -24.737 1.00 43.44 83 SER A O 1
ATOM 634 N N . HIS A 1 84 ? 3.303 10.755 -24.683 1.00 48.09 84 HIS A N 1
ATOM 635 C CA . HIS A 1 84 ? 2.686 10.902 -26.012 1.00 48.09 84 HIS A CA 1
ATOM 636 C C . HIS A 1 84 ? 1.686 12.077 -26.124 1.00 48.09 84 HIS A C 1
ATOM 638 O O . HIS A 1 84 ? 0.973 12.186 -27.119 1.00 48.09 84 HIS A O 1
ATOM 644 N N . GLU A 1 85 ? 1.592 12.919 -25.095 1.00 48.41 85 GLU A N 1
ATOM 645 C CA . GLU A 1 85 ? 0.653 14.034 -24.982 1.00 48.41 85 GLU A CA 1
ATOM 646 C C . GLU A 1 85 ? 1.238 15.361 -25.495 1.00 48.41 85 GLU A C 1
ATOM 648 O O . GLU A 1 85 ? 0.474 16.263 -25.837 1.00 48.41 85 GLU A O 1
ATOM 653 N N . GLU A 1 86 ? 2.567 15.485 -25.592 1.00 54.09 86 GLU A N 1
ATOM 654 C CA . GLU A 1 86 ? 3.244 16.695 -26.077 1.00 54.09 86 GLU A CA 1
ATOM 655 C C . GLU A 1 86 ? 4.147 16.393 -27.289 1.00 54.09 86 GLU A C 1
ATOM 657 O O . GLU A 1 86 ? 4.719 15.310 -27.420 1.00 54.09 86 GLU A O 1
ATOM 662 N N . GLU A 1 87 ? 4.254 17.349 -28.221 1.00 55.72 87 GLU A N 1
ATOM 663 C CA . GLU A 1 87 ? 5.123 17.215 -29.395 1.00 55.72 87 GLU A CA 1
ATOM 664 C C . GLU A 1 87 ? 6.599 17.206 -28.976 1.00 55.72 87 GLU A C 1
ATOM 666 O O . GLU A 1 87 ? 7.073 18.124 -28.304 1.00 55.72 87 GLU A O 1
ATOM 671 N N . ARG A 1 88 ? 7.325 16.173 -29.421 1.00 56.78 88 ARG A N 1
ATOM 672 C CA . ARG A 1 88 ? 8.762 15.999 -29.185 1.00 56.78 88 ARG A CA 1
ATOM 673 C C . ARG A 1 88 ? 9.545 17.242 -29.609 1.00 56.78 88 ARG A C 1
ATOM 675 O O . ARG A 1 88 ? 9.366 17.717 -30.733 1.00 56.78 88 ARG A O 1
ATOM 682 N N . TYR A 1 89 ? 10.462 17.703 -28.757 1.00 62.28 89 TYR A N 1
ATOM 683 C CA . TYR A 1 89 ? 11.276 18.891 -29.029 1.00 62.28 89 TYR A CA 1
ATOM 684 C C . TYR A 1 89 ? 11.962 18.839 -30.400 1.00 62.28 89 TYR A C 1
ATOM 686 O O . TYR A 1 89 ? 12.722 17.909 -30.701 1.00 62.28 89 TYR A O 1
ATOM 694 N N . ASN A 1 90 ? 11.752 19.874 -31.218 1.00 66.75 90 ASN A N 1
ATOM 695 C CA . ASN A 1 90 ? 12.420 20.020 -32.501 1.00 66.75 90 ASN A CA 1
ATOM 696 C C . ASN A 1 90 ? 13.526 21.097 -32.418 1.00 66.75 90 ASN A C 1
ATOM 698 O O . ASN A 1 90 ? 13.239 22.293 -32.301 1.00 66.75 90 ASN A O 1
ATOM 702 N N . PRO A 1 91 ? 14.809 20.712 -32.568 1.00 61.81 91 PRO A N 1
ATOM 703 C CA . PRO A 1 91 ? 15.954 21.612 -32.390 1.00 61.81 91 PRO A CA 1
ATOM 704 C C . PRO A 1 91 ? 16.041 22.749 -33.423 1.00 61.81 91 PRO A C 1
ATOM 706 O O . PRO A 1 91 ? 16.834 23.680 -33.254 1.00 61.81 91 PRO A O 1
ATOM 709 N N . ILE A 1 92 ? 15.249 22.695 -34.498 1.00 70.25 92 ILE A N 1
ATOM 710 C CA . ILE A 1 92 ? 15.184 23.733 -35.533 1.00 70.25 92 ILE A CA 1
ATOM 711 C C . ILE A 1 92 ? 14.064 24.734 -35.224 1.00 70.25 92 ILE A C 1
ATOM 713 O O . ILE A 1 92 ? 14.286 25.940 -35.330 1.00 70.25 92 ILE A O 1
ATOM 717 N N . THR A 1 93 ? 12.881 24.263 -34.823 1.00 73.50 93 THR A N 1
ATOM 718 C CA . THR A 1 93 ? 11.691 25.114 -34.625 1.00 73.50 93 THR A CA 1
ATOM 719 C C . THR A 1 93 ? 11.531 25.634 -33.198 1.00 73.50 93 THR A C 1
ATOM 721 O O . THR A 1 93 ? 10.911 26.677 -33.002 1.00 73.50 93 THR A O 1
ATOM 724 N N . ASP A 1 94 ? 12.128 24.974 -32.203 1.00 66.31 94 ASP A N 1
ATOM 725 C CA . ASP A 1 94 ? 11.906 25.261 -30.777 1.00 66.31 94 ASP A CA 1
ATOM 726 C C . ASP A 1 94 ? 13.125 25.887 -30.080 1.00 66.31 94 ASP A C 1
ATOM 728 O O . ASP A 1 94 ? 13.201 25.962 -28.855 1.00 66.31 94 ASP A O 1
ATOM 732 N N . LYS A 1 95 ? 14.076 26.409 -30.861 1.00 63.94 95 LYS A N 1
ATOM 733 C CA . LYS A 1 95 ? 15.387 26.928 -30.421 1.00 63.94 95 LYS A CA 1
ATOM 734 C C . LYS A 1 95 ? 15.344 28.054 -29.366 1.00 63.94 95 LYS A C 1
ATOM 736 O O . LYS A 1 95 ? 16.369 28.362 -28.769 1.00 63.94 95 LYS A O 1
ATOM 741 N N . GLY A 1 96 ? 14.183 28.677 -29.147 1.00 66.06 96 GLY A N 1
ATOM 742 C CA . GLY A 1 96 ? 13.953 29.723 -28.138 1.00 66.06 96 GLY A CA 1
ATOM 743 C C . GLY A 1 96 ? 12.846 29.410 -27.125 1.00 66.06 96 GLY A C 1
ATOM 744 O O . GLY A 1 96 ? 12.486 30.288 -26.341 1.00 66.06 96 GLY A O 1
ATOM 745 N N . LYS A 1 97 ? 12.273 28.199 -27.144 1.00 62.41 97 LYS A N 1
ATOM 746 C CA . LYS A 1 97 ? 11.269 27.774 -26.162 1.00 62.41 97 LYS A CA 1
ATOM 747 C C . LYS A 1 97 ? 11.965 27.226 -24.918 1.00 62.41 97 LYS A C 1
ATOM 749 O O . LYS A 1 97 ? 12.894 26.430 -25.018 1.00 62.41 97 LYS A O 1
ATOM 754 N N . ASP A 1 98 ? 11.489 27.632 -23.744 1.00 58.91 98 ASP A N 1
ATOM 755 C CA . ASP A 1 98 ? 11.871 26.994 -22.483 1.00 58.91 98 ASP A CA 1
ATOM 756 C C . ASP A 1 98 ? 11.168 25.634 -22.381 1.00 58.91 98 ASP A C 1
ATOM 758 O O . ASP A 1 98 ? 10.054 25.525 -21.865 1.00 58.91 98 ASP A O 1
ATOM 762 N N . ILE A 1 99 ? 11.820 24.610 -22.931 1.00 55.22 99 ILE A N 1
ATOM 763 C CA . ILE A 1 99 ? 11.378 23.208 -22.920 1.00 55.22 99 ILE A CA 1
ATOM 764 C C . ILE A 1 99 ? 11.158 22.646 -21.517 1.00 55.22 99 ILE A C 1
ATOM 766 O O . ILE A 1 99 ? 10.367 21.725 -21.336 1.00 55.22 99 ILE A O 1
ATOM 770 N N . ASN A 1 100 ? 11.804 23.238 -20.513 1.00 52.22 100 ASN A N 1
ATOM 771 C CA . ASN A 1 100 ? 11.792 22.742 -19.142 1.00 52.22 100 ASN A CA 1
ATOM 772 C C . ASN A 1 100 ? 10.815 23.504 -18.249 1.00 52.22 100 ASN A C 1
ATOM 774 O O . ASN A 1 100 ? 10.758 23.263 -17.039 1.00 52.22 100 ASN A O 1
ATOM 778 N N . LYS A 1 101 ? 10.015 24.415 -18.817 1.00 47.59 101 LYS A N 1
ATOM 779 C CA . LYS A 1 101 ? 9.023 25.176 -18.062 1.00 47.59 101 LYS A CA 1
ATOM 780 C C . LYS A 1 101 ? 7.942 24.237 -17.521 1.00 47.59 101 LYS A C 1
ATOM 782 O O . LYS A 1 101 ? 7.014 23.853 -18.228 1.00 47.59 101 LYS A O 1
ATOM 787 N N . GLY A 1 102 ? 8.070 23.885 -16.243 1.00 50.53 102 GLY A N 1
ATOM 788 C CA . GLY A 1 102 ? 7.188 22.931 -15.569 1.00 50.53 102 GLY A CA 1
ATOM 789 C C . GLY A 1 102 ? 7.613 21.465 -15.699 1.00 50.53 102 GLY A C 1
ATOM 790 O O . GLY A 1 102 ? 6.807 20.597 -15.381 1.00 50.53 102 GLY A O 1
ATOM 791 N N . ALA A 1 103 ? 8.845 21.176 -16.138 1.00 51.41 103 ALA A N 1
ATOM 792 C CA . ALA A 1 103 ? 9.382 19.818 -16.112 1.00 51.41 103 ALA A CA 1
ATOM 793 C C . ALA A 1 103 ? 9.437 19.306 -14.663 1.00 51.41 103 ALA A C 1
ATOM 795 O O . ALA A 1 103 ? 10.162 19.835 -13.814 1.00 51.41 103 ALA A O 1
ATOM 796 N N . LEU A 1 104 ? 8.631 18.284 -14.379 1.00 52.91 104 LEU A N 1
ATOM 797 C CA . LEU A 1 104 ? 8.758 17.468 -13.177 1.00 52.91 104 LEU A CA 1
ATOM 798 C C . LEU A 1 104 ? 10.100 16.725 -13.304 1.00 52.91 104 LEU A C 1
ATOM 800 O O . LEU A 1 104 ? 10.454 16.321 -14.403 1.00 52.91 104 LEU A O 1
ATOM 804 N N . GLY A 1 105 ? 10.896 16.644 -12.236 1.00 61.25 105 GLY A N 1
ATOM 805 C CA . GLY A 1 105 ? 12.253 16.075 -12.293 1.00 61.25 105 GLY A CA 1
ATOM 806 C C . GLY A 1 105 ? 12.301 14.638 -12.834 1.00 61.25 105 GLY A C 1
ATOM 807 O O . GLY A 1 105 ? 11.287 13.944 -12.752 1.00 61.25 105 GLY A O 1
ATOM 808 N N . LEU A 1 106 ? 13.489 14.215 -13.312 1.00 74.12 106 LEU A N 1
ATOM 809 C CA . LEU A 1 106 ? 13.793 12.909 -13.946 1.00 74.12 106 LEU A CA 1
ATOM 810 C C . LEU A 1 106 ? 12.961 11.747 -13.386 1.00 74.12 106 LEU A C 1
ATOM 812 O O . LEU A 1 106 ? 12.793 11.654 -12.169 1.00 74.12 106 LEU A O 1
ATOM 816 N N . ASP A 1 107 ? 12.465 10.849 -14.247 1.00 79.62 107 ASP A N 1
ATOM 817 C CA . ASP A 1 107 ? 11.607 9.737 -13.817 1.00 79.62 107 ASP A CA 1
ATOM 818 C C . ASP A 1 107 ? 12.460 8.644 -13.187 1.00 79.62 107 ASP A C 1
ATOM 820 O O . ASP A 1 107 ? 12.844 7.662 -13.821 1.00 79.62 107 ASP A O 1
ATOM 824 N N . CYS A 1 108 ? 12.767 8.810 -11.907 1.00 85.88 108 CYS A N 1
ATOM 825 C CA . CYS A 1 108 ? 13.607 7.847 -11.224 1.00 85.88 108 CYS A CA 1
ATOM 826 C C . CYS A 1 108 ? 12.928 6.497 -11.022 1.00 85.88 108 CYS A C 1
ATOM 828 O O . CYS A 1 108 ? 13.637 5.508 -10.870 1.00 85.88 108 CYS A O 1
ATOM 830 N N . VAL A 1 109 ? 11.592 6.416 -11.076 1.00 86.94 109 VAL A N 1
ATOM 831 C CA . VAL A 1 109 ? 10.895 5.122 -11.058 1.00 86.94 109 VAL A CA 1
ATOM 832 C C . VAL A 1 109 ? 11.162 4.379 -12.363 1.00 86.94 109 VAL A C 1
ATOM 834 O O . VAL A 1 109 ? 11.517 3.201 -12.318 1.00 86.94 109 VAL A O 1
ATOM 837 N N . HIS A 1 110 ? 11.067 5.068 -13.503 1.00 85.50 110 HIS A N 1
ATOM 838 C CA . HIS A 1 110 ? 11.418 4.496 -14.803 1.00 85.50 110 HIS A CA 1
ATOM 839 C C . HIS A 1 110 ? 12.890 4.069 -14.858 1.00 85.50 110 HIS A C 1
ATOM 841 O O . HIS A 1 110 ? 13.175 2.924 -15.198 1.00 85.50 110 HIS A O 1
ATOM 847 N N . GLU A 1 111 ? 13.820 4.937 -14.448 1.00 85.06 111 GLU A N 1
ATOM 848 C CA . GLU A 1 111 ? 15.255 4.612 -14.411 1.00 85.06 111 GLU A CA 1
ATOM 849 C C . GLU A 1 111 ? 15.549 3.406 -13.509 1.00 85.06 111 GLU A C 1
ATOM 851 O O . GLU A 1 111 ? 16.283 2.495 -13.895 1.00 85.06 111 GLU A O 1
ATOM 856 N N . MET A 1 112 ? 14.927 3.346 -12.328 1.00 87.25 112 MET A N 1
ATOM 857 C CA . MET A 1 112 ? 15.054 2.205 -11.421 1.00 87.25 112 MET A CA 1
ATOM 858 C C . MET A 1 112 ? 14.528 0.914 -12.055 1.00 87.25 112 MET A C 1
ATOM 860 O O . MET A 1 112 ? 15.179 -0.123 -11.958 1.00 87.25 112 MET A O 1
ATOM 864 N N . ASN A 1 113 ? 13.372 0.958 -12.723 1.00 89.50 113 ASN A N 1
ATOM 865 C CA . ASN A 1 113 ? 12.813 -0.206 -13.412 1.00 89.50 113 ASN A CA 1
ATOM 866 C C . ASN A 1 113 ? 13.699 -0.668 -14.572 1.00 89.50 113 ASN A C 1
ATOM 868 O O . ASN A 1 113 ? 13.896 -1.870 -14.746 1.00 89.50 113 ASN A O 1
ATOM 872 N N . THR A 1 114 ? 14.279 0.271 -15.316 1.00 87.56 114 THR A N 1
ATOM 873 C CA . THR A 1 114 ? 15.237 -0.009 -16.388 1.00 87.56 114 THR A CA 1
ATOM 874 C C . THR A 1 114 ? 16.482 -0.707 -15.841 1.00 87.56 114 THR A C 1
ATOM 876 O O . THR A 1 114 ? 16.875 -1.752 -16.359 1.00 87.56 114 THR A O 1
ATOM 879 N N . ILE A 1 115 ? 17.070 -0.212 -14.746 1.00 87.12 115 ILE A N 1
ATOM 880 C CA . ILE A 1 115 ? 18.201 -0.883 -14.082 1.00 87.12 115 ILE A CA 1
ATOM 881 C C . ILE A 1 115 ? 17.796 -2.270 -13.584 1.00 87.12 115 ILE A C 1
ATOM 883 O O . ILE A 1 115 ? 18.521 -3.236 -13.824 1.00 87.12 115 ILE A O 1
ATOM 887 N N . ASN A 1 116 ? 16.644 -2.383 -12.917 1.00 89.69 116 ASN A N 1
ATOM 888 C CA . ASN A 1 116 ? 16.139 -3.657 -12.413 1.00 89.69 116 ASN A CA 1
ATOM 889 C C . ASN A 1 116 ? 16.027 -4.684 -13.540 1.00 89.69 116 ASN A C 1
ATOM 891 O O . ASN A 1 116 ? 16.520 -5.799 -13.395 1.00 89.69 116 ASN A O 1
ATOM 895 N N . HIS A 1 117 ? 15.477 -4.290 -14.686 1.00 90.19 117 HIS A N 1
ATOM 896 C CA . HIS A 1 117 ? 15.408 -5.129 -15.876 1.00 90.19 117 HIS A CA 1
ATOM 897 C C . HIS A 1 117 ? 16.795 -5.618 -16.331 1.00 90.19 117 HIS A C 1
ATOM 899 O O . HIS A 1 117 ? 16.977 -6.817 -16.547 1.00 90.19 117 HIS A O 1
ATOM 905 N N . TYR A 1 118 ? 17.806 -4.739 -16.383 1.00 88.56 118 TYR A N 1
ATOM 906 C CA . TYR A 1 118 ? 19.177 -5.119 -16.757 1.00 88.56 118 TYR A CA 1
ATOM 907 C C . TYR A 1 118 ? 19.818 -6.146 -15.814 1.00 88.56 118 TYR A C 1
ATOM 909 O O . TYR A 1 118 ? 20.632 -6.950 -16.265 1.00 88.56 118 TYR A O 1
ATOM 917 N N . VAL A 1 119 ? 19.461 -6.154 -14.528 1.00 88.31 119 VAL A N 1
ATOM 918 C CA . VAL A 1 119 ? 19.966 -7.136 -13.546 1.00 88.31 119 VAL A CA 1
ATOM 919 C C . VAL A 1 119 ? 19.008 -8.308 -13.303 1.00 88.31 119 VAL A C 1
ATOM 921 O O . VAL A 1 119 ? 19.254 -9.136 -12.427 1.00 88.31 119 VAL A O 1
ATOM 924 N N . GLY A 1 120 ? 17.907 -8.386 -14.058 1.00 88.94 120 GLY A N 1
ATOM 925 C CA . GLY A 1 120 ? 16.895 -9.437 -13.931 1.00 88.94 120 GLY A CA 1
ATOM 926 C C . GLY A 1 120 ? 15.964 -9.294 -12.719 1.00 88.94 120 GLY A C 1
ATOM 927 O O . GLY A 1 120 ? 15.264 -10.246 -12.380 1.00 88.94 120 GLY A O 1
ATOM 928 N N . MET A 1 121 ? 15.939 -8.143 -12.051 1.00 91.50 121 MET A N 1
ATOM 929 C CA . MET A 1 121 ? 14.980 -7.825 -10.989 1.00 91.50 121 MET A CA 1
ATOM 930 C C . MET A 1 121 ? 13.618 -7.400 -11.550 1.00 91.50 121 MET A C 1
ATOM 932 O O . MET A 1 121 ? 13.506 -6.856 -12.647 1.00 91.50 121 MET A O 1
ATOM 936 N N . PHE A 1 122 ? 12.575 -7.587 -10.742 1.00 91.38 122 PHE A N 1
ATOM 937 C CA . PHE A 1 122 ? 11.225 -7.105 -11.032 1.00 91.38 122 PHE A CA 1
ATOM 938 C C . PHE A 1 122 ? 11.136 -5.568 -11.034 1.00 91.38 122 PHE A C 1
ATOM 940 O O . PHE A 1 122 ? 11.903 -4.902 -10.324 1.00 91.38 122 PHE A O 1
ATOM 947 N N . PRO A 1 123 ? 10.172 -4.973 -11.766 1.00 91.62 123 PRO A N 1
ATOM 948 C CA . PRO A 1 123 ? 9.954 -3.535 -11.741 1.00 91.62 123 PRO A CA 1
ATOM 949 C C . PRO A 1 123 ? 9.479 -3.161 -10.337 1.00 91.62 123 PRO A C 1
ATOM 951 O O . PRO A 1 123 ? 8.593 -3.814 -9.775 1.00 91.62 123 PRO A O 1
ATOM 954 N N . ILE A 1 124 ? 10.042 -2.109 -9.751 1.00 88.69 124 ILE A N 1
ATOM 955 C CA . ILE A 1 124 ? 9.788 -1.727 -8.361 1.00 88.69 124 ILE A CA 1
ATOM 956 C C . ILE A 1 124 ? 8.299 -1.450 -8.102 1.00 88.69 124 ILE A C 1
ATOM 958 O O . ILE A 1 124 ? 7.785 -1.729 -7.020 1.00 88.69 124 ILE A O 1
ATOM 962 N N . ALA A 1 125 ? 7.579 -0.980 -9.125 1.00 86.38 125 ALA A N 1
ATOM 963 C CA . ALA A 1 125 ? 6.147 -0.708 -9.072 1.00 86.38 125 ALA A CA 1
ATOM 964 C C . ALA A 1 125 ? 5.283 -1.968 -8.858 1.00 86.38 125 ALA A C 1
ATOM 966 O O . ALA A 1 125 ? 4.165 -1.857 -8.344 1.00 86.38 125 ALA A O 1
ATOM 967 N N . THR A 1 126 ? 5.792 -3.156 -9.199 1.00 90.94 126 THR A N 1
ATOM 968 C CA . THR A 1 126 ? 5.084 -4.443 -9.055 1.00 90.94 126 THR A CA 1
ATOM 969 C C . THR A 1 126 ? 5.167 -5.028 -7.640 1.00 90.94 126 THR A C 1
ATOM 971 O O . THR A 1 126 ? 4.485 -6.006 -7.336 1.00 90.94 126 THR A O 1
ATOM 974 N N . GLY A 1 127 ? 5.968 -4.424 -6.754 1.00 90.38 127 GLY A N 1
ATOM 975 C CA . GLY A 1 127 ? 6.082 -4.840 -5.357 1.00 90.38 127 GLY A CA 1
ATOM 976 C C . GLY A 1 127 ? 4.791 -4.611 -4.569 1.00 90.38 127 GLY A C 1
ATOM 977 O O . GLY A 1 127 ? 4.040 -3.671 -4.844 1.00 90.38 127 GLY A O 1
ATOM 978 N N . ALA A 1 128 ? 4.551 -5.471 -3.572 1.00 93.06 128 ALA A N 1
ATOM 979 C CA . ALA A 1 128 ? 3.355 -5.446 -2.725 1.00 93.06 128 ALA A CA 1
ATOM 980 C C . ALA A 1 128 ? 2.035 -5.344 -3.526 1.00 93.06 128 ALA A C 1
ATOM 982 O O . ALA A 1 128 ? 1.230 -4.433 -3.292 1.00 93.06 128 ALA A O 1
ATOM 983 N N . PRO A 1 129 ? 1.794 -6.246 -4.502 1.00 95.00 129 PRO A N 1
ATOM 984 C CA . PRO A 1 129 ? 0.693 -6.120 -5.450 1.00 95.00 129 PRO A CA 1
ATOM 985 C C . PRO A 1 129 ? -0.687 -6.275 -4.802 1.00 95.00 129 PRO A C 1
ATOM 987 O O . PRO A 1 129 ? -1.674 -5.927 -5.438 1.00 95.00 129 PRO A O 1
ATOM 990 N N . VAL A 1 130 ? -0.780 -6.760 -3.561 1.00 96.06 130 VAL A N 1
ATOM 991 C CA . VAL A 1 130 ? -2.052 -6.891 -2.831 1.00 96.06 130 VAL A CA 1
ATOM 992 C C . VAL A 1 130 ? -2.156 -5.851 -1.718 1.00 96.06 130 VAL A C 1
ATOM 994 O O . VAL A 1 130 ? -3.194 -5.216 -1.543 1.00 96.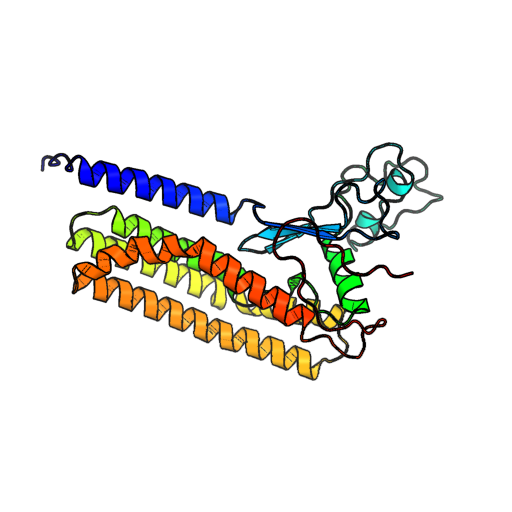06 130 VAL A O 1
ATOM 997 N N . GLU A 1 131 ? -1.076 -5.628 -0.975 1.00 94.38 131 GLU A N 1
ATOM 998 C CA . GLU A 1 131 ? -1.064 -4.751 0.191 1.00 94.38 131 GLU A CA 1
ATOM 999 C C . GLU A 1 131 ? -1.203 -3.282 -0.203 1.00 94.38 131 GLU A C 1
ATOM 1001 O O . GLU A 1 131 ? -1.977 -2.556 0.416 1.00 94.38 131 GLU A O 1
ATOM 1006 N N . LYS A 1 132 ? -0.506 -2.855 -1.260 1.00 92.88 132 LYS A N 1
ATOM 1007 C CA . LYS A 1 132 ? -0.502 -1.470 -1.746 1.00 92.88 132 LYS A CA 1
ATOM 1008 C C . LYS A 1 132 ? -1.896 -0.963 -2.158 1.00 92.88 132 LYS A C 1
ATOM 1010 O O . LYS A 1 132 ? -2.317 0.068 -1.628 1.00 92.88 132 LYS A O 1
ATOM 1015 N N . PRO A 1 133 ? -2.657 -1.643 -3.046 1.00 94.38 133 PRO A N 1
ATOM 1016 C CA . PRO A 1 133 ? -3.998 -1.179 -3.420 1.00 94.38 133 PRO A CA 1
ATOM 1017 C C . PRO A 1 133 ? -5.010 -1.268 -2.267 1.00 94.38 133 PRO A C 1
ATOM 1019 O O . PRO A 1 133 ? -5.945 -0.464 -2.207 1.00 94.38 133 PRO A O 1
ATOM 1022 N N . LEU A 1 134 ? -4.825 -2.209 -1.331 1.00 96.94 134 LEU A N 1
ATOM 1023 C CA . LEU A 1 134 ? -5.721 -2.390 -0.187 1.00 96.94 134 LEU A CA 1
ATOM 1024 C C . LEU A 1 134 ? -5.350 -1.552 1.044 1.00 96.94 134 LEU A C 1
ATOM 1026 O O . LEU A 1 134 ? -6.155 -1.455 1.974 1.00 96.94 134 LEU A O 1
ATOM 1030 N N . ALA A 1 135 ? -4.183 -0.901 1.057 1.00 95.56 135 ALA A N 1
ATOM 1031 C CA . ALA A 1 135 ? -3.664 -0.178 2.216 1.00 95.56 135 ALA A CA 1
ATOM 1032 C C . ALA A 1 135 ? -4.672 0.829 2.786 1.00 95.56 135 ALA A C 1
ATOM 1034 O O . ALA A 1 135 ? -4.879 0.872 3.998 1.00 95.56 135 ALA A O 1
ATOM 1035 N N . LYS A 1 136 ? -5.382 1.577 1.929 1.00 96.25 136 LYS A N 1
ATOM 1036 C CA . LYS A 1 136 ? -6.421 2.534 2.357 1.00 96.25 136 LYS A CA 1
ATOM 1037 C C . LYS A 1 136 ? -7.503 1.890 3.237 1.00 96.25 136 LYS A C 1
ATOM 1039 O O . LYS A 1 136 ? -7.947 2.498 4.211 1.00 96.25 136 LYS A O 1
ATOM 1044 N N . PHE A 1 137 ? -7.881 0.642 2.957 1.00 98.06 137 PHE A N 1
ATOM 1045 C CA . PHE A 1 137 ? -8.869 -0.096 3.745 1.00 98.06 137 PHE A CA 1
ATOM 1046 C C . PHE A 1 137 ? -8.287 -0.629 5.050 1.00 98.06 137 PHE A C 1
ATOM 1048 O O . PHE A 1 137 ? -8.974 -0.593 6.070 1.00 98.06 137 PHE A O 1
ATOM 1055 N N . PHE A 1 138 ? -7.024 -1.062 5.059 1.00 97.31 138 PHE A N 1
ATOM 1056 C CA . PHE A 1 138 ? -6.347 -1.479 6.292 1.00 97.31 138 PHE A CA 1
ATOM 1057 C C . PHE A 1 138 ? -6.180 -0.312 7.267 1.00 97.31 138 PHE A C 1
ATOM 1059 O O . PHE A 1 138 ? -6.464 -0.454 8.455 1.00 97.31 138 PHE A O 1
ATOM 1066 N N . PHE A 1 139 ? -5.819 0.872 6.771 1.00 97.31 139 PHE A N 1
ATOM 1067 C CA . PHE A 1 139 ? -5.744 2.081 7.593 1.00 97.31 139 PHE A CA 1
ATOM 1068 C C . PHE A 1 139 ? -7.117 2.508 8.112 1.00 97.31 139 PHE A C 1
ATOM 1070 O O . PHE A 1 139 ? -7.240 2.868 9.282 1.00 97.31 139 PHE A O 1
ATOM 1077 N N . ALA A 1 140 ? -8.166 2.417 7.289 1.00 98.19 140 ALA A N 1
ATOM 1078 C CA . ALA A 1 140 ? -9.532 2.682 7.735 1.00 98.19 140 ALA A CA 1
ATOM 1079 C C . ALA A 1 140 ? -9.998 1.666 8.796 1.00 98.19 140 ALA A C 1
ATOM 1081 O O . ALA A 1 140 ? -10.599 2.046 9.802 1.00 98.19 140 ALA A O 1
ATOM 1082 N N . PHE A 1 141 ? -9.662 0.386 8.624 1.00 98.44 141 PHE A N 1
ATOM 1083 C CA . PHE A 1 141 ? -9.894 -0.666 9.613 1.00 98.44 141 PHE A CA 1
ATOM 1084 C C . PHE A 1 141 ? -9.189 -0.349 10.942 1.00 98.44 141 PHE A C 1
ATOM 1086 O O . PHE A 1 141 ? -9.836 -0.334 11.992 1.00 98.44 141 PHE A O 1
ATOM 1093 N N . PHE A 1 142 ? -7.902 0.004 10.915 1.00 98.31 142 PHE A N 1
ATOM 1094 C CA . PHE A 1 142 ? -7.160 0.405 12.113 1.00 98.31 142 PHE A CA 1
ATOM 1095 C C . PHE A 1 142 ? -7.716 1.681 12.753 1.00 98.31 142 PHE A C 1
ATOM 1097 O O . PHE A 1 142 ? -7.812 1.752 13.977 1.00 98.31 142 PHE A O 1
ATOM 1104 N N . ALA A 1 143 ? -8.161 2.658 11.962 1.00 98.31 143 ALA A N 1
ATOM 1105 C CA . ALA A 1 143 ? -8.791 3.869 12.480 1.00 98.31 143 ALA A CA 1
ATOM 1106 C C . ALA A 1 143 ? -10.083 3.546 13.246 1.00 98.31 143 ALA A C 1
ATOM 1108 O O . ALA A 1 143 ? -10.270 4.026 14.363 1.00 98.31 143 ALA A O 1
ATOM 1109 N N . VAL A 1 144 ? -10.939 2.667 12.712 1.00 98.62 144 VAL A N 1
ATOM 1110 C CA . VAL A 1 144 ? -12.150 2.203 13.415 1.00 98.62 144 VAL A CA 1
ATOM 1111 C C . VAL A 1 144 ? -11.793 1.471 14.713 1.00 98.62 144 VAL A C 1
ATOM 1113 O O . VAL A 1 144 ? -12.455 1.685 15.732 1.00 98.62 144 VAL A O 1
ATOM 1116 N N . MET A 1 145 ? -10.729 0.661 14.725 1.00 98.38 145 MET A N 1
ATOM 1117 C CA . MET A 1 145 ? -10.247 0.011 15.952 1.00 98.38 145 MET A CA 1
ATOM 1118 C C . MET A 1 145 ? -9.825 1.034 17.012 1.00 98.38 145 MET A C 1
ATOM 1120 O O . MET A 1 145 ? -10.289 0.953 18.152 1.00 98.38 145 MET A O 1
ATOM 1124 N N . LEU A 1 146 ? -9.019 2.030 16.635 1.00 98.25 146 LEU A N 1
ATOM 1125 C CA . LEU A 1 146 ? -8.574 3.098 17.534 1.00 98.25 146 LEU A CA 1
ATOM 1126 C C . LEU A 1 146 ? -9.759 3.921 18.062 1.00 98.25 146 LEU A C 1
ATOM 1128 O O . LEU A 1 146 ? -9.854 4.152 19.268 1.00 98.25 146 LEU A O 1
ATOM 1132 N N . LEU A 1 147 ? -10.720 4.280 17.207 1.00 97.75 147 LEU A N 1
ATOM 1133 C CA . LEU A 1 147 ? -11.959 4.945 17.627 1.00 97.75 147 LEU A CA 1
ATOM 1134 C C . LEU A 1 147 ? -12.762 4.083 18.614 1.00 97.75 147 LEU A C 1
ATOM 1136 O O . LEU A 1 147 ? -13.266 4.585 19.618 1.00 97.75 147 LEU A O 1
ATOM 1140 N N . GLY A 1 148 ? -12.843 2.770 18.386 1.00 96.81 148 GLY A N 1
ATOM 1141 C CA . GLY A 1 148 ? -13.463 1.836 19.326 1.00 96.81 148 GLY A CA 1
ATOM 1142 C C . GLY A 1 148 ? -12.735 1.783 20.672 1.00 96.81 148 GLY A C 1
ATOM 1143 O O . GLY A 1 148 ? -13.379 1.742 21.727 1.00 96.81 148 GLY A O 1
ATOM 1144 N N . PHE A 1 149 ? -11.403 1.829 20.663 1.00 96.75 149 PHE A N 1
ATOM 1145 C CA . PHE A 1 149 ? -10.588 1.833 21.879 1.00 96.75 149 PHE A CA 1
ATOM 1146 C C . PHE A 1 149 ? -10.847 3.071 22.751 1.00 96.75 149 PHE A C 1
ATOM 1148 O O . PHE A 1 149 ? -10.942 2.944 23.974 1.00 96.75 149 PHE A O 1
ATOM 1155 N N . MET A 1 150 ? -11.083 4.234 22.132 1.00 95.56 150 MET A N 1
ATOM 1156 C CA . MET A 1 150 ? -11.420 5.485 22.829 1.00 95.56 150 MET A CA 1
ATOM 1157 C C . MET A 1 150 ? -12.745 5.423 23.605 1.00 95.56 150 MET A C 1
ATOM 1159 O O . MET A 1 150 ? -12.932 6.180 24.556 1.00 95.56 150 MET A O 1
ATOM 1163 N N . VAL A 1 151 ? -13.682 4.544 23.232 1.00 94.88 151 VAL A N 1
ATOM 1164 C CA . VAL A 1 151 ? -15.015 4.474 23.854 1.00 94.88 151 VAL A CA 1
ATOM 1165 C C . VAL A 1 151 ? -14.981 3.575 25.094 1.00 94.88 151 VAL A C 1
ATOM 1167 O O . VAL A 1 151 ? -14.844 2.365 24.936 1.00 94.88 151 VAL A O 1
ATOM 1170 N N . PRO A 1 152 ? -15.184 4.068 26.335 1.00 90.50 152 PRO A N 1
ATOM 1171 C CA . PRO A 1 152 ? -15.012 3.238 27.539 1.00 90.50 152 PRO A CA 1
ATOM 1172 C C . PRO A 1 152 ? -16.132 2.211 27.757 1.00 90.50 152 PRO A C 1
ATOM 1174 O O . PRO A 1 152 ? -15.924 1.150 28.345 1.00 90.50 152 PRO A O 1
ATOM 1177 N N . ARG A 1 153 ? -17.356 2.524 27.309 1.00 91.50 153 ARG A N 1
ATOM 1178 C CA . ARG A 1 153 ? -18.538 1.680 27.533 1.00 91.50 153 ARG A CA 1
ATOM 1179 C C . ARG A 1 153 ? -18.681 0.633 26.425 1.00 91.50 153 ARG A C 1
ATOM 1181 O O . ARG A 1 153 ? -18.702 0.967 25.246 1.00 91.50 153 ARG A O 1
ATOM 1188 N N . ARG A 1 154 ? -18.891 -0.631 26.810 1.00 92.69 154 ARG A N 1
ATOM 1189 C CA . ARG A 1 154 ? -18.974 -1.779 25.881 1.00 92.69 154 ARG A CA 1
ATOM 1190 C C . ARG A 1 154 ? -20.043 -1.630 24.796 1.00 92.69 154 ARG A C 1
ATOM 1192 O O .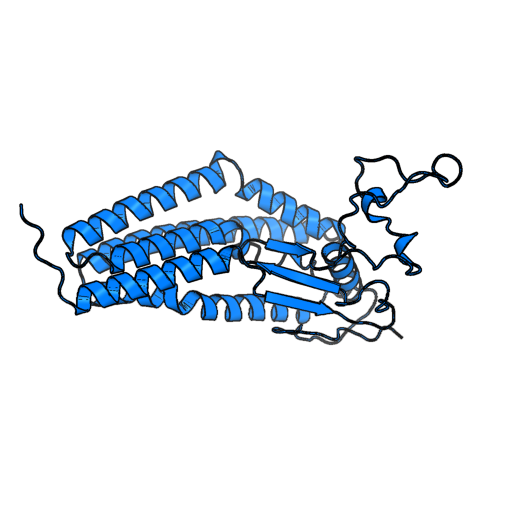 ARG A 1 154 ? -19.731 -1.839 23.634 1.00 92.69 154 ARG A O 1
ATOM 1199 N N . LYS A 1 155 ? -21.287 -1.280 25.148 1.00 95.19 155 LYS A N 1
ATOM 1200 C CA . LYS A 1 155 ? -22.386 -1.166 24.168 1.00 95.19 155 LYS A CA 1
ATOM 1201 C C . LYS A 1 155 ? -22.097 -0.137 23.056 1.00 95.19 155 LYS A C 1
ATOM 1203 O O . LYS A 1 155 ? -22.109 -0.541 21.898 1.00 95.19 155 LYS A O 1
ATOM 1208 N N . PRO A 1 156 ? -21.783 1.141 23.361 1.00 96.50 156 PRO A N 1
ATOM 1209 C CA . PRO A 1 156 ? -21.463 2.110 22.313 1.00 96.50 156 PRO A CA 1
ATOM 1210 C C . PRO A 1 156 ? -20.168 1.771 21.568 1.00 96.50 156 PRO A C 1
ATOM 1212 O O . PRO A 1 156 ? -20.099 2.012 20.371 1.00 96.50 156 PRO A O 1
ATOM 1215 N N . ARG A 1 157 ? -19.175 1.152 22.224 1.00 96.56 157 ARG A N 1
ATOM 1216 C CA . ARG A 1 157 ? -17.963 0.660 21.549 1.00 96.56 157 ARG A CA 1
ATOM 1217 C C . ARG A 1 157 ? -18.296 -0.369 20.471 1.00 96.56 157 ARG A C 1
ATOM 1219 O O . ARG A 1 157 ? -17.851 -0.231 19.342 1.00 96.56 157 ARG A O 1
ATOM 1226 N N . VAL A 1 158 ? -19.071 -1.397 20.819 1.00 97.38 158 VAL A N 1
ATOM 1227 C CA . VAL A 1 158 ? -19.470 -2.455 19.876 1.00 97.38 158 VAL A CA 1
ATOM 1228 C C . VAL A 1 158 ? -20.299 -1.875 18.733 1.00 97.38 158 VAL A C 1
ATOM 1230 O O . VAL A 1 158 ? -20.068 -2.239 17.586 1.00 97.38 158 VAL A O 1
ATOM 1233 N N . PHE A 1 159 ? -21.212 -0.944 19.028 1.00 98.25 159 PHE A N 1
ATOM 1234 C CA . PHE A 1 159 ? -21.978 -0.245 17.997 1.00 98.25 159 PHE A CA 1
ATOM 1235 C C . PHE A 1 159 ? -21.072 0.543 17.040 1.00 98.25 159 PHE A C 1
ATOM 1237 O O . PHE A 1 159 ? -21.205 0.394 15.830 1.00 98.25 159 PHE A O 1
ATOM 1244 N N . LEU A 1 160 ? -20.119 1.320 17.570 1.00 98.44 160 LEU A N 1
ATOM 1245 C CA . LEU A 1 160 ? -19.158 2.077 16.763 1.00 98.44 160 LEU A CA 1
ATOM 1246 C C . LEU A 1 160 ? -18.335 1.149 15.869 1.00 98.44 160 LEU A C 1
ATOM 1248 O O . LEU A 1 160 ? -18.217 1.415 14.679 1.00 98.44 160 LEU A O 1
ATOM 1252 N N . LEU A 1 161 ? -17.801 0.056 16.422 1.00 98.44 161 LEU A N 1
ATOM 1253 C CA . LEU A 1 161 ? -17.023 -0.919 15.654 1.00 98.44 161 LEU A CA 1
ATOM 1254 C C . LEU A 1 161 ? -17.864 -1.552 14.540 1.00 98.44 161 LEU A C 1
ATOM 1256 O O . LEU A 1 161 ? -17.412 -1.617 13.404 1.00 98.44 161 LEU A O 1
ATOM 1260 N N . ALA A 1 162 ? -19.093 -1.978 14.845 1.00 98.50 162 ALA A N 1
ATOM 1261 C CA . ALA A 1 162 ? -19.982 -2.585 13.859 1.00 98.50 162 ALA A CA 1
ATOM 1262 C C . ALA A 1 162 ? -20.346 -1.602 12.736 1.00 98.50 162 ALA A C 1
ATOM 1264 O O . ALA A 1 162 ? -20.250 -1.957 11.563 1.00 98.50 162 ALA A O 1
ATOM 1265 N N . ALA A 1 163 ? -20.710 -0.363 13.076 1.00 98.69 163 ALA A N 1
ATOM 1266 C CA . ALA A 1 163 ? -21.031 0.671 12.096 1.00 98.69 163 ALA A CA 1
ATOM 1267 C C . ALA A 1 163 ? -19.804 1.051 11.252 1.00 98.69 163 ALA A C 1
ATOM 1269 O O . ALA A 1 163 ? -19.871 1.037 10.026 1.00 98.69 163 ALA A O 1
ATOM 1270 N N . GLY A 1 164 ? -18.667 1.321 11.898 1.00 98.75 164 GLY A N 1
ATOM 1271 C CA . GLY A 1 164 ? -17.421 1.688 11.230 1.00 98.75 164 GLY A CA 1
ATOM 1272 C C . GLY A 1 164 ? -16.921 0.594 10.291 1.00 98.75 164 GLY A C 1
ATOM 1273 O O . GLY A 1 164 ? -16.635 0.871 9.131 1.00 98.75 164 GLY A O 1
ATOM 1274 N N . PHE A 1 165 ? -16.882 -0.663 10.737 1.00 98.81 165 PHE A N 1
ATOM 1275 C CA . PHE A 1 165 ? -16.480 -1.769 9.869 1.00 98.81 165 PHE A CA 1
ATOM 1276 C C . PHE A 1 165 ? -17.482 -2.051 8.757 1.00 98.81 165 PHE A C 1
ATOM 1278 O O . PHE A 1 165 ? -17.051 -2.394 7.665 1.00 98.81 165 PHE A O 1
ATOM 1285 N N . SER A 1 166 ? -18.784 -1.856 8.978 1.00 98.75 166 SER A N 1
ATOM 1286 C CA . SER A 1 166 ? -19.769 -1.975 7.893 1.00 98.75 166 SER A CA 1
ATOM 1287 C C . SER A 1 166 ? -19.535 -0.922 6.807 1.00 98.75 166 SER A C 1
ATOM 1289 O O . SER A 1 166 ? -19.610 -1.243 5.624 1.00 98.75 166 SER A O 1
ATOM 1291 N N . LEU A 1 167 ? -19.185 0.312 7.191 1.00 98.75 167 LEU A N 1
ATOM 1292 C CA . LEU A 1 167 ? -18.822 1.371 6.244 1.00 98.75 167 LEU A CA 1
ATOM 1293 C C . LEU A 1 167 ? -17.530 1.042 5.487 1.00 98.75 167 LEU A C 1
ATOM 1295 O O . LEU A 1 167 ? -17.499 1.170 4.266 1.00 98.75 167 LEU A O 1
ATOM 1299 N N . VAL A 1 168 ? -16.484 0.579 6.181 1.00 98.75 168 VAL A N 1
ATOM 1300 C CA . VAL A 1 168 ? -15.214 0.193 5.538 1.00 98.75 168 VAL A CA 1
ATOM 1301 C C . VAL A 1 168 ? -15.407 -1.008 4.612 1.00 98.75 168 VAL A C 1
ATOM 1303 O O . VAL A 1 168 ? -14.903 -0.992 3.494 1.00 98.75 168 VAL A O 1
ATOM 1306 N N . ALA A 1 169 ? -16.165 -2.021 5.034 1.00 98.75 169 ALA A N 1
ATOM 1307 C CA . ALA A 1 169 ? -16.499 -3.181 4.215 1.00 98.75 169 ALA A CA 1
ATOM 1308 C C . ALA A 1 169 ? -17.286 -2.775 2.964 1.00 98.75 169 ALA A C 1
ATOM 1310 O O . ALA A 1 169 ? -16.929 -3.178 1.861 1.00 98.75 169 ALA A O 1
ATOM 1311 N N . GLY A 1 170 ? -18.316 -1.938 3.123 1.00 98.69 170 GLY A N 1
ATOM 1312 C CA . GLY A 1 170 ? -19.087 -1.402 2.004 1.00 98.69 170 GLY A CA 1
ATOM 1313 C C . GLY A 1 170 ? -18.208 -0.625 1.028 1.00 98.69 170 GLY A C 1
ATOM 1314 O O . GLY A 1 170 ? -18.237 -0.900 -0.167 1.00 98.69 170 GLY A O 1
ATOM 1315 N N . TRP A 1 171 ? -17.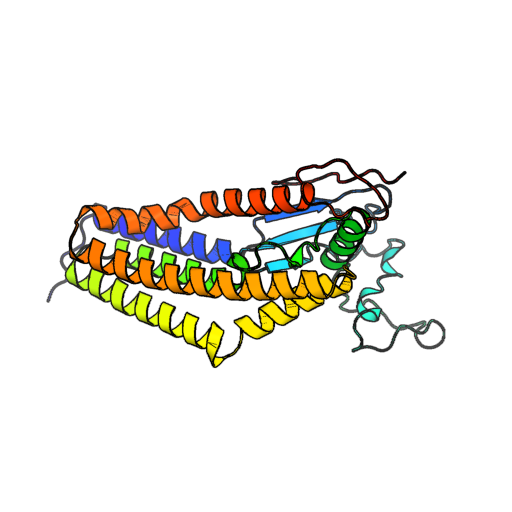367 0.285 1.530 1.00 98.75 171 TRP A N 1
ATOM 1316 C CA . TRP A 1 171 ? -16.426 1.039 0.698 1.00 98.75 171 TRP A CA 1
ATOM 1317 C C . TRP A 1 171 ? -15.452 0.119 -0.047 1.00 98.75 171 TRP A C 1
ATOM 1319 O O . TRP A 1 171 ? -15.287 0.269 -1.254 1.00 98.75 171 TRP A O 1
ATOM 1329 N N . MET A 1 172 ? -14.863 -0.863 0.639 1.00 98.62 172 MET A N 1
ATOM 1330 C CA . MET A 1 172 ? -13.937 -1.830 0.046 1.00 98.62 172 MET A CA 1
ATOM 1331 C C . MET A 1 172 ? -14.586 -2.634 -1.078 1.00 98.62 172 MET A C 1
ATOM 1333 O O . MET A 1 172 ? -14.013 -2.748 -2.157 1.00 98.62 172 MET A O 1
ATOM 1337 N N . LEU A 1 173 ? -15.791 -3.160 -0.859 1.00 98.62 173 LEU A N 1
ATOM 1338 C CA . LEU A 1 173 ? -16.487 -3.954 -1.871 1.00 98.62 173 LEU A CA 1
ATOM 1339 C C . LEU A 1 173 ? -16.915 -3.104 -3.076 1.00 98.62 173 LEU A C 1
ATOM 1341 O O . LEU A 1 173 ? -16.763 -3.546 -4.214 1.00 98.62 173 LEU A O 1
ATOM 1345 N N . LEU A 1 174 ? -17.404 -1.882 -2.844 1.00 98.56 174 LEU A N 1
ATOM 1346 C CA . LEU A 1 174 ? -17.767 -0.960 -3.923 1.00 98.56 174 LEU A CA 1
ATOM 1347 C C . LEU A 1 174 ? -16.544 -0.571 -4.763 1.00 98.56 174 LEU A C 1
ATOM 1349 O O . LEU A 1 174 ? -16.580 -0.682 -5.983 1.00 98.56 174 LEU A O 1
ATOM 1353 N N . ASP A 1 175 ? -15.446 -0.174 -4.125 1.00 98.31 175 ASP A N 1
ATOM 1354 C CA . ASP A 1 175 ? -14.211 0.223 -4.810 1.00 98.31 175 ASP A CA 1
ATOM 1355 C C . ASP A 1 175 ? -13.612 -0.924 -5.631 1.00 98.31 175 ASP A C 1
ATOM 1357 O O . ASP A 1 175 ? -13.313 -0.754 -6.812 1.00 98.31 175 ASP A O 1
ATOM 1361 N N . GLN A 1 176 ? -13.485 -2.110 -5.032 1.00 98.06 176 GLN A N 1
ATOM 1362 C CA . GLN A 1 176 ? -12.804 -3.234 -5.670 1.00 98.06 176 GLN A CA 1
ATOM 1363 C C . GLN A 1 176 ? -13.628 -3.866 -6.795 1.00 98.06 176 GLN A C 1
ATOM 1365 O O . GLN A 1 176 ? -13.061 -4.187 -7.840 1.00 98.06 176 GLN A O 1
ATOM 1370 N N . TYR A 1 177 ? -14.944 -4.014 -6.606 1.00 98.06 177 TYR A N 1
ATOM 1371 C CA . TYR A 1 177 ? -15.795 -4.783 -7.520 1.00 98.06 177 TYR A CA 1
ATOM 1372 C C . TYR A 1 177 ? -16.734 -3.932 -8.370 1.00 98.06 177 TYR A C 1
ATOM 1374 O O . TYR A 1 177 ? -16.928 -4.245 -9.539 1.00 98.06 177 TYR A O 1
ATOM 1382 N N . VAL A 1 178 ? -17.317 -2.864 -7.817 1.00 97.75 178 VAL A N 1
ATOM 1383 C CA . VAL A 1 178 ? -18.279 -2.027 -8.560 1.00 97.75 178 VAL A CA 1
ATOM 1384 C C . VAL A 1 178 ? -17.557 -0.980 -9.398 1.00 97.75 178 VAL A C 1
ATOM 1386 O O . VAL A 1 178 ? -17.900 -0.781 -10.558 1.00 97.75 178 VAL A O 1
ATOM 1389 N N . PHE A 1 179 ? -16.528 -0.342 -8.842 1.00 97.56 179 PHE A N 1
ATOM 1390 C CA . PHE A 1 179 ? -15.704 0.630 -9.565 1.00 97.56 179 PHE A CA 1
ATOM 1391 C C . PHE A 1 179 ? -14.525 -0.011 -10.309 1.00 97.56 179 PHE A C 1
ATOM 1393 O O . PHE A 1 179 ? -13.768 0.690 -10.974 1.00 97.56 179 PHE A O 1
ATOM 1400 N N . GLY A 1 180 ? -14.369 -1.337 -10.220 1.00 96.56 180 GLY A N 1
ATOM 1401 C CA . GLY A 1 180 ? -13.374 -2.086 -10.988 1.00 96.56 180 GLY A CA 1
ATOM 1402 C C . GLY A 1 180 ? -11.923 -1.792 -10.601 1.00 96.56 180 GLY A C 1
ATOM 1403 O O . GLY A 1 180 ? -11.022 -2.006 -11.413 1.00 96.56 180 GLY A O 1
ATOM 1404 N N . ALA A 1 181 ? -11.657 -1.307 -9.382 1.00 97.00 181 ALA A N 1
ATOM 1405 C CA . ALA A 1 181 ? -10.290 -0.992 -8.968 1.00 97.00 181 ALA A CA 1
ATOM 1406 C C . ALA A 1 181 ? -9.378 -2.231 -8.985 1.00 97.00 181 ALA A C 1
ATOM 1408 O O . ALA A 1 181 ? -8.213 -2.114 -9.361 1.00 97.00 181 ALA A O 1
ATOM 1409 N N . LEU A 1 182 ? -9.904 -3.418 -8.645 1.00 97.69 182 LEU A N 1
ATOM 1410 C CA . LEU A 1 182 ? -9.136 -4.665 -8.690 1.00 97.69 182 LEU A CA 1
ATOM 1411 C C . LEU A 1 182 ? -8.735 -5.033 -10.123 1.00 97.69 182 LEU A C 1
ATOM 1413 O O . LEU A 1 182 ? -7.562 -5.285 -10.383 1.00 97.69 182 LEU A O 1
ATOM 1417 N N . SER A 1 183 ? -9.688 -5.036 -11.059 1.00 97.19 183 SER A N 1
ATOM 1418 C CA . SER A 1 183 ? -9.411 -5.378 -12.458 1.00 97.19 183 SER A CA 1
ATOM 1419 C C . SER A 1 183 ? -8.438 -4.394 -13.101 1.00 97.19 183 SER A C 1
ATOM 1421 O O . SER A 1 183 ? -7.507 -4.818 -13.780 1.00 97.19 183 SER A O 1
ATOM 1423 N N . THR A 1 184 ? -8.602 -3.095 -12.839 1.00 97.25 184 THR A N 1
ATOM 1424 C CA . THR A 1 184 ? -7.692 -2.054 -13.339 1.00 97.25 184 THR A CA 1
ATOM 1425 C C . THR A 1 184 ? -6.291 -2.223 -12.761 1.00 97.25 184 THR A C 1
ATOM 1427 O O . THR A 1 184 ? -5.305 -2.144 -13.488 1.00 97.25 184 THR A O 1
ATOM 1430 N N . HIS A 1 185 ? -6.180 -2.511 -11.463 1.00 95.75 185 HIS A N 1
ATOM 1431 C CA . HIS A 1 185 ? -4.889 -2.756 -10.822 1.00 95.75 185 HIS A CA 1
ATOM 1432 C C . HIS A 1 185 ? -4.185 -3.997 -11.379 1.00 95.75 185 HIS A C 1
ATOM 1434 O O . HIS A 1 185 ? -2.993 -3.942 -11.662 1.00 95.75 185 HIS A O 1
ATOM 1440 N N . VAL A 1 186 ? -4.911 -5.098 -11.586 1.00 97.25 186 VAL A N 1
ATOM 1441 C CA . VAL A 1 186 ? -4.351 -6.330 -12.169 1.00 97.25 186 VAL A CA 1
ATOM 1442 C C . VAL A 1 186 ? -3.909 -6.098 -13.613 1.00 97.25 186 VAL A C 1
ATOM 1444 O O . VAL A 1 186 ? -2.813 -6.515 -13.979 1.00 97.25 186 VAL A O 1
ATOM 1447 N N . ALA A 1 187 ? -4.703 -5.380 -14.412 1.00 96.00 187 ALA A N 1
ATOM 1448 C CA . ALA A 1 187 ? -4.324 -5.004 -15.772 1.00 96.00 187 ALA A CA 1
ATOM 1449 C C . ALA A 1 187 ? -3.044 -4.153 -15.787 1.00 96.00 187 ALA A C 1
ATOM 1451 O O . ALA A 1 187 ? -2.127 -4.443 -16.552 1.00 96.00 187 ALA A O 1
ATOM 1452 N N . ASN A 1 188 ? -2.939 -3.167 -14.892 1.00 93.38 188 ASN A N 1
ATOM 1453 C CA . ASN A 1 188 ? -1.737 -2.344 -14.752 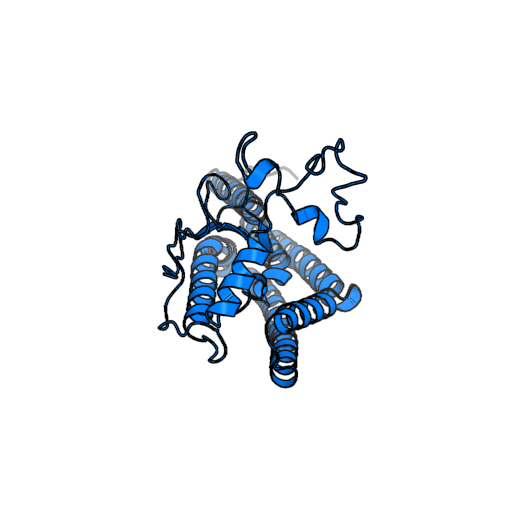1.00 93.38 188 ASN A CA 1
ATOM 1454 C C . ASN A 1 188 ? -0.531 -3.167 -14.284 1.00 93.38 188 ASN A C 1
ATOM 1456 O O . ASN A 1 188 ? 0.558 -2.991 -14.810 1.00 93.38 188 ASN A O 1
ATOM 1460 N N . TYR A 1 189 ? -0.712 -4.091 -13.337 1.00 94.19 189 TYR A N 1
ATOM 1461 C CA . TYR A 1 189 ? 0.345 -4.993 -12.874 1.00 94.19 189 TYR A CA 1
ATOM 1462 C C . TYR A 1 189 ? 0.880 -5.875 -14.013 1.00 94.19 189 TYR A C 1
ATOM 1464 O O . TYR A 1 189 ? 2.094 -5.991 -14.191 1.00 94.19 189 TYR A O 1
ATOM 1472 N N . VAL A 1 190 ? -0.019 -6.462 -14.808 1.00 94.69 190 VAL A N 1
ATOM 1473 C CA . VAL A 1 190 ? 0.328 -7.281 -15.979 1.00 94.69 190 VAL A CA 1
ATOM 1474 C C . VAL A 1 190 ? 1.019 -6.436 -17.044 1.00 94.69 190 VAL A C 1
ATOM 1476 O O . VAL A 1 190 ? 2.057 -6.850 -17.549 1.00 94.69 190 VAL A O 1
ATOM 1479 N N . SER A 1 191 ? 0.490 -5.249 -17.351 1.00 92.25 191 SER A N 1
ATOM 1480 C CA . SER A 1 191 ? 1.068 -4.339 -18.344 1.00 92.25 191 SER A CA 1
ATOM 1481 C C . SER A 1 191 ? 2.457 -3.859 -17.934 1.00 92.25 191 SER A C 1
ATOM 1483 O O . SER A 1 191 ? 3.380 -3.936 -18.734 1.00 92.25 191 SER A O 1
ATOM 1485 N N . GLU A 1 192 ? 2.625 -3.410 -16.689 1.00 88.81 192 GLU A N 1
ATOM 1486 C CA . GLU A 1 192 ? 3.913 -2.955 -16.158 1.00 88.81 192 GLU A CA 1
ATOM 1487 C C . GLU A 1 192 ? 4.943 -4.080 -16.218 1.00 88.81 192 GLU A C 1
ATOM 1489 O O . GLU A 1 192 ? 6.073 -3.875 -16.645 1.00 88.81 192 GLU A O 1
ATOM 1494 N N . THR A 1 193 ? 4.546 -5.299 -15.850 1.00 90.56 193 THR A N 1
ATOM 1495 C CA . THR A 1 193 ? 5.433 -6.457 -15.949 1.00 90.56 193 THR A CA 1
ATOM 1496 C C . THR A 1 193 ? 5.748 -6.779 -17.412 1.00 90.56 193 THR A C 1
ATOM 1498 O O . THR A 1 193 ? 6.903 -7.003 -17.745 1.00 90.56 193 THR A O 1
ATOM 1501 N N . ALA A 1 194 ? 4.774 -6.745 -18.319 1.00 90.88 194 ALA A N 1
ATOM 1502 C CA . ALA A 1 194 ? 4.988 -7.037 -19.738 1.00 90.88 194 ALA A CA 1
ATOM 1503 C C . ALA A 1 194 ? 5.877 -6.005 -20.456 1.00 90.88 194 ALA A C 1
ATOM 1505 O O . ALA A 1 194 ? 6.555 -6.362 -21.416 1.00 90.88 194 ALA A O 1
ATOM 1506 N N . SER A 1 195 ? 5.926 -4.754 -19.981 1.00 87.88 195 SER A N 1
ATOM 1507 C CA . SER A 1 195 ? 6.835 -3.724 -20.510 1.00 87.88 195 SER A CA 1
ATOM 1508 C C . SER A 1 195 ? 8.305 -4.100 -20.355 1.00 87.88 195 SER A C 1
ATOM 1510 O O . SER A 1 195 ? 9.133 -3.695 -21.167 1.00 87.88 195 SER A O 1
ATOM 1512 N N . PHE A 1 196 ? 8.628 -4.872 -19.318 1.00 85.06 196 PHE A N 1
ATOM 1513 C CA . PHE A 1 196 ? 9.987 -5.331 -19.082 1.00 85.06 196 PHE A CA 1
ATOM 1514 C C . PHE A 1 196 ? 10.139 -6.786 -19.532 1.00 85.06 196 PHE A C 1
ATOM 1516 O O . PHE A 1 196 ? 11.086 -7.071 -20.251 1.00 85.06 196 PHE A O 1
ATOM 1523 N N . PHE A 1 197 ? 9.216 -7.689 -19.180 1.00 86.50 197 PHE A N 1
ATOM 1524 C CA . PHE A 1 197 ? 9.327 -9.149 -19.323 1.00 86.50 197 PHE A CA 1
ATOM 1525 C C . PHE A 1 197 ? 8.595 -9.705 -20.553 1.00 86.50 197 PHE A C 1
ATOM 1527 O O . PHE A 1 197 ? 7.392 -9.515 -20.713 1.00 86.50 197 PHE A O 1
ATOM 1534 N N . ASN A 1 198 ? 9.286 -10.519 -21.362 1.00 88.12 198 ASN A N 1
ATOM 1535 C CA . ASN A 1 198 ? 8.699 -11.214 -22.518 1.00 88.12 198 ASN A CA 1
ATOM 1536 C C . ASN A 1 198 ? 8.258 -12.658 -22.184 1.00 88.12 198 ASN A C 1
ATOM 1538 O O . ASN A 1 198 ? 8.700 -13.620 -22.810 1.00 88.12 198 ASN A O 1
ATOM 1542 N N . GLU A 1 199 ? 7.416 -12.820 -21.157 1.00 89.19 199 GLU A N 1
ATOM 1543 C CA . GLU A 1 199 ? 6.899 -14.126 -20.704 1.00 89.19 199 GLU A CA 1
ATOM 1544 C C . GLU A 1 199 ? 5.371 -14.086 -20.491 1.00 89.19 199 GLU A C 1
ATOM 1546 O O . GLU A 1 199 ? 4.895 -14.217 -19.359 1.00 89.19 199 GLU A O 1
ATOM 1551 N N . PRO A 1 200 ? 4.568 -13.900 -21.557 1.00 92.25 200 PRO A N 1
ATOM 1552 C CA . PRO A 1 200 ? 3.149 -13.558 -21.437 1.00 92.25 200 PRO A CA 1
ATOM 1553 C C . PRO A 1 200 ? 2.341 -14.580 -20.628 1.00 92.25 200 PRO A C 1
ATOM 1555 O O . PRO A 1 200 ? 1.534 -14.192 -19.789 1.00 92.25 200 PRO A O 1
ATOM 1558 N N . GLU A 1 201 ? 2.591 -15.880 -20.807 1.00 94.44 201 GLU A N 1
ATOM 1559 C CA . GLU A 1 201 ? 1.891 -16.934 -20.059 1.00 94.44 201 GLU A CA 1
ATOM 1560 C C . GLU A 1 201 ? 2.175 -16.868 -18.550 1.00 94.44 201 GLU A C 1
ATOM 1562 O O . GLU A 1 201 ? 1.255 -16.976 -17.738 1.00 94.44 201 GLU A O 1
ATOM 1567 N N . LYS A 1 202 ? 3.433 -16.634 -18.151 1.00 92.31 202 LYS A N 1
ATOM 1568 C CA . LYS A 1 202 ? 3.806 -16.517 -16.731 1.00 92.31 202 LYS A CA 1
ATOM 1569 C C . LYS A 1 202 ? 3.236 -15.250 -16.106 1.00 92.31 202 LYS A C 1
ATOM 1571 O O . LYS A 1 202 ? 2.737 -15.298 -14.984 1.00 92.31 202 LYS A O 1
ATOM 1576 N N . ILE A 1 203 ? 3.279 -14.139 -16.838 1.00 93.44 203 ILE A N 1
ATOM 1577 C CA . ILE A 1 203 ? 2.763 -12.850 -16.371 1.00 93.44 203 ILE A CA 1
ATOM 1578 C C . ILE A 1 203 ? 1.250 -12.932 -16.148 1.00 93.44 203 ILE A C 1
ATOM 1580 O O . ILE A 1 203 ? 0.760 -12.434 -15.135 1.00 93.44 203 ILE A O 1
ATOM 1584 N N . GLN A 1 204 ? 0.515 -13.615 -17.032 1.00 95.25 204 GLN A N 1
ATOM 1585 C CA . GLN A 1 204 ? -0.918 -13.856 -16.834 1.00 95.25 204 GLN A CA 1
ATOM 1586 C C . GLN A 1 204 ? -1.185 -14.669 -15.563 1.00 95.25 204 GLN A C 1
ATOM 1588 O O . GLN A 1 204 ? -2.000 -14.263 -14.738 1.00 95.25 204 GLN A O 1
ATOM 1593 N N . VAL A 1 205 ? -0.425 -15.746 -15.326 1.00 96.75 205 VAL A N 1
ATOM 1594 C CA . VAL A 1 205 ? -0.533 -16.530 -14.081 1.00 96.75 205 VAL A CA 1
ATOM 1595 C C . VAL A 1 205 ? -0.256 -15.670 -12.842 1.00 96.75 205 VAL A C 1
ATOM 1597 O O . VAL A 1 205 ? -0.912 -15.832 -11.812 1.00 96.75 205 VAL A O 1
ATOM 1600 N N . TRP A 1 206 ? 0.694 -14.735 -12.907 1.00 95.06 206 TRP A N 1
ATOM 1601 C CA . TRP A 1 206 ? 0.930 -13.797 -11.809 1.00 95.06 206 TRP A CA 1
ATOM 1602 C C . TRP A 1 206 ? -0.245 -12.839 -11.606 1.00 95.06 206 TRP A C 1
ATOM 1604 O O . TRP A 1 206 ? -0.664 -12.657 -10.464 1.00 95.06 206 TRP A O 1
ATOM 1614 N N . GLY A 1 207 ? -0.826 -12.292 -12.676 1.00 96.94 207 GLY A N 1
ATOM 1615 C CA . GLY A 1 207 ? -2.046 -11.478 -12.609 1.00 96.94 207 GLY A CA 1
ATOM 1616 C C . GLY A 1 207 ? -3.234 -12.230 -11.993 1.00 96.94 207 GLY A C 1
ATOM 1617 O O . GLY A 1 207 ? -3.921 -11.708 -11.107 1.00 96.94 207 GLY A O 1
ATOM 1618 N N . ASP A 1 208 ? -3.424 -13.494 -12.371 1.00 97.94 208 ASP A N 1
ATOM 1619 C CA . ASP A 1 208 ? -4.442 -14.381 -11.796 1.00 97.94 208 ASP A CA 1
ATOM 1620 C C . ASP A 1 208 ? -4.190 -14.645 -10.308 1.00 97.94 208 ASP A C 1
ATOM 1622 O O . ASP A 1 208 ? -5.118 -14.627 -9.492 1.00 97.94 208 ASP A O 1
ATOM 1626 N N . ASN A 1 209 ? -2.928 -14.848 -9.923 1.00 97.94 209 ASN A N 1
ATOM 1627 C CA . ASN A 1 209 ? -2.541 -15.014 -8.525 1.00 97.94 209 ASN A CA 1
ATOM 1628 C C . ASN A 1 209 ? -2.788 -13.739 -7.716 1.00 97.94 209 ASN A C 1
ATOM 1630 O O . ASN A 1 209 ? -3.355 -13.830 -6.627 1.00 97.94 209 ASN A O 1
ATOM 1634 N N . VAL A 1 210 ? -2.440 -12.559 -8.240 1.00 97.75 210 VAL A N 1
ATOM 1635 C CA . VAL A 1 210 ? -2.753 -11.270 -7.598 1.00 97.75 210 VAL A CA 1
ATOM 1636 C C . VAL A 1 210 ? -4.257 -11.145 -7.395 1.00 97.75 210 VAL A C 1
ATOM 1638 O O . VAL A 1 210 ? -4.702 -10.831 -6.290 1.00 97.75 210 VAL A O 1
ATOM 1641 N N . THR A 1 211 ? -5.053 -11.473 -8.413 1.00 98.25 211 THR A N 1
ATOM 1642 C CA . THR A 1 211 ? -6.517 -11.475 -8.322 1.00 98.25 211 THR A CA 1
ATOM 1643 C C . THR A 1 211 ? -6.993 -12.411 -7.214 1.00 98.25 211 THR A C 1
ATOM 1645 O O . THR A 1 211 ? -7.717 -11.991 -6.308 1.00 98.25 211 THR A O 1
ATOM 1648 N N . ARG A 1 212 ? -6.575 -13.680 -7.234 1.00 98.56 212 ARG A N 1
ATOM 1649 C CA . ARG A 1 212 ? -7.004 -14.699 -6.265 1.00 98.56 212 ARG A CA 1
ATOM 1650 C C . ARG A 1 212 ? -6.604 -14.337 -4.838 1.00 98.56 212 ARG A C 1
ATOM 1652 O O . ARG A 1 212 ? -7.437 -14.407 -3.937 1.00 98.56 212 ARG A O 1
ATOM 1659 N N . ILE A 1 213 ? -5.352 -13.941 -4.627 1.00 98.31 213 ILE A N 1
ATOM 1660 C CA . ILE A 1 213 ? -4.845 -13.571 -3.303 1.00 98.31 213 ILE A CA 1
ATOM 1661 C C . ILE A 1 213 ? -5.575 -12.324 -2.801 1.00 98.31 213 ILE A C 1
ATOM 1663 O O . ILE A 1 213 ? -5.968 -12.291 -1.638 1.00 98.31 213 ILE A O 1
ATOM 1667 N N . THR A 1 214 ? -5.858 -11.348 -3.668 1.00 98.44 214 THR A N 1
ATOM 1668 C CA . THR A 1 214 ? -6.632 -10.159 -3.284 1.00 98.44 214 THR A CA 1
ATOM 1669 C C . THR A 1 214 ? -8.028 -10.531 -2.783 1.00 98.44 214 THR A C 1
ATOM 1671 O O . THR A 1 214 ? -8.441 -10.038 -1.735 1.00 98.44 214 THR A O 1
ATOM 1674 N N . HIS A 1 215 ? -8.728 -11.470 -3.431 1.00 98.56 215 HIS A N 1
ATOM 1675 C CA . HIS A 1 215 ? -10.009 -11.982 -2.921 1.00 98.56 215 HIS A CA 1
ATOM 1676 C C . HIS A 1 215 ? -9.871 -12.624 -1.536 1.00 98.56 215 HIS A C 1
ATOM 1678 O O . HIS A 1 215 ? -10.688 -12.365 -0.651 1.00 98.56 215 HIS A O 1
ATOM 1684 N N . VAL A 1 216 ? -8.833 -13.442 -1.329 1.00 98.62 216 VAL A N 1
ATOM 1685 C CA . VAL A 1 216 ? -8.564 -14.084 -0.032 1.00 98.62 216 VAL A CA 1
ATOM 1686 C C . VAL A 1 216 ? -8.295 -13.038 1.048 1.00 98.62 216 VAL A C 1
ATOM 1688 O O . VAL A 1 216 ? -8.831 -13.146 2.148 1.00 98.62 216 VAL A O 1
ATOM 1691 N N . VAL A 1 217 ? -7.514 -12.003 0.741 1.00 98.44 217 VAL A N 1
ATOM 1692 C CA . VAL A 1 217 ? -7.192 -10.924 1.681 1.00 98.44 217 VAL A CA 1
ATOM 1693 C C . VAL A 1 217 ? -8.421 -10.068 1.993 1.00 98.44 217 VAL A C 1
ATOM 1695 O O . VAL A 1 217 ? -8.652 -9.752 3.161 1.00 98.44 217 VAL A O 1
ATOM 1698 N N . ILE A 1 218 ? -9.262 -9.754 1.002 1.00 98.62 218 ILE A N 1
ATOM 1699 C CA . ILE A 1 218 ? -10.549 -9.072 1.214 1.00 98.62 218 ILE A CA 1
ATOM 1700 C C . ILE A 1 218 ? -11.441 -9.915 2.134 1.00 98.62 218 ILE A C 1
ATOM 1702 O O . ILE A 1 218 ? -11.907 -9.418 3.160 1.00 98.62 218 ILE A O 1
ATOM 1706 N N . ALA A 1 219 ? -11.625 -11.204 1.833 1.00 98.62 219 ALA A N 1
ATOM 1707 C CA . ALA A 1 219 ? -12.430 -12.110 2.653 1.00 98.62 219 ALA A CA 1
ATOM 1708 C C . ALA A 1 219 ? -11.876 -12.246 4.082 1.00 98.62 219 ALA A C 1
ATOM 1710 O O . ALA A 1 219 ? -12.632 -12.172 5.052 1.00 98.62 219 ALA A O 1
ATOM 1711 N N . GLY A 1 220 ? -10.555 -12.375 4.225 1.00 98.62 220 GLY A N 1
ATOM 1712 C CA . GLY A 1 220 ? -9.869 -12.413 5.515 1.00 98.62 220 GLY A CA 1
ATOM 1713 C C . GLY A 1 220 ? -10.052 -11.124 6.316 1.00 98.62 220 GLY A C 1
ATOM 1714 O O . GLY A 1 220 ? -10.303 -11.179 7.518 1.00 98.62 220 GLY A O 1
ATOM 1715 N N . THR A 1 221 ? -10.019 -9.968 5.653 1.00 98.50 221 THR A N 1
ATOM 1716 C CA . THR A 1 221 ? -10.253 -8.657 6.280 1.00 98.50 221 THR A CA 1
ATOM 1717 C C . THR A 1 221 ? -11.688 -8.534 6.793 1.00 98.50 221 THR A C 1
ATOM 1719 O O . THR A 1 221 ? -11.905 -8.126 7.935 1.00 98.50 221 THR A O 1
ATOM 1722 N N . LEU A 1 222 ? -12.676 -8.957 5.999 1.00 98.69 222 LEU A N 1
ATOM 1723 C CA . LEU A 1 222 ? -14.084 -8.989 6.414 1.00 98.69 222 LEU A CA 1
ATOM 1724 C C . LEU A 1 222 ? -14.307 -9.944 7.595 1.00 98.69 222 LEU A C 1
ATOM 1726 O O . LEU A 1 222 ? -14.989 -9.598 8.562 1.00 98.69 222 LEU A O 1
ATOM 1730 N N . ALA A 1 223 ? -13.690 -11.127 7.562 1.00 98.75 223 ALA A N 1
ATOM 1731 C CA . ALA A 1 223 ? -13.740 -12.071 8.673 1.00 98.75 223 ALA A CA 1
ATOM 1732 C C . ALA A 1 223 ? -13.102 -11.479 9.943 1.00 98.75 223 ALA A C 1
ATOM 1734 O O . ALA A 1 223 ? -13.684 -11.572 11.025 1.00 98.75 223 ALA A O 1
ATOM 1735 N N . ALA A 1 224 ? -11.956 -10.804 9.819 1.00 98.31 224 ALA A N 1
ATOM 1736 C CA . ALA A 1 224 ? -11.290 -10.135 10.933 1.00 98.31 224 ALA A CA 1
ATOM 1737 C C . ALA A 1 224 ? -12.168 -9.040 11.559 1.00 98.31 224 ALA A C 1
ATOM 1739 O O . ALA A 1 224 ? -12.257 -8.963 12.785 1.00 98.31 224 ALA A O 1
ATOM 1740 N N . MET A 1 225 ? -12.884 -8.246 10.754 1.00 98.56 225 MET A N 1
ATOM 1741 C CA . MET A 1 225 ? -13.858 -7.261 11.250 1.00 98.56 225 MET A CA 1
ATOM 1742 C C . MET A 1 225 ? -14.932 -7.912 12.129 1.00 98.56 225 MET A C 1
ATOM 1744 O O . MET A 1 225 ? -15.196 -7.443 13.241 1.00 98.56 225 MET A O 1
ATOM 1748 N N . VAL A 1 226 ? -15.513 -9.025 11.671 1.00 98.38 226 VAL A N 1
ATOM 1749 C CA . VAL A 1 226 ? -16.521 -9.780 12.433 1.00 98.38 226 VAL A CA 1
ATOM 1750 C C . VAL A 1 226 ? -15.923 -10.336 13.726 1.00 98.38 226 VAL A C 1
ATOM 1752 O O . VAL A 1 226 ? -16.516 -10.172 14.795 1.00 98.38 226 VAL A O 1
ATOM 1755 N N . VAL A 1 227 ? -14.731 -10.934 13.663 1.00 97.81 227 VAL A N 1
ATOM 1756 C CA . VAL A 1 227 ? -14.024 -11.476 14.835 1.00 97.81 227 VAL A CA 1
ATOM 1757 C C . VAL A 1 227 ? -13.744 -10.387 15.868 1.00 97.81 227 VAL A C 1
ATOM 1759 O O . VAL A 1 227 ? -13.982 -10.604 17.055 1.00 97.81 227 VAL A O 1
ATOM 1762 N N . VAL A 1 228 ? -13.296 -9.202 15.447 1.00 97.56 228 VAL A N 1
ATOM 1763 C CA . VAL A 1 228 ? -13.041 -8.076 16.357 1.00 97.56 228 VAL A CA 1
ATOM 1764 C C . VAL A 1 228 ? -14.337 -7.606 17.019 1.00 97.56 228 VAL A C 1
ATOM 1766 O O . VAL A 1 228 ? -14.366 -7.439 18.240 1.00 97.56 228 VAL A O 1
ATOM 1769 N N . VAL A 1 229 ? -15.428 -7.446 16.261 1.00 97.75 229 VAL A N 1
ATOM 1770 C CA . VAL A 1 229 ? -16.732 -7.029 16.812 1.00 97.75 229 VAL A CA 1
ATOM 1771 C C . VAL A 1 229 ? -17.251 -8.051 17.816 1.00 97.75 229 VAL A C 1
ATOM 1773 O O . VAL A 1 229 ? -17.575 -7.681 18.947 1.00 97.75 229 VAL A O 1
ATOM 1776 N N . LEU A 1 230 ? -17.300 -9.333 17.446 1.00 97.31 230 LEU A N 1
ATOM 1777 C CA . LEU A 1 230 ? -17.778 -10.405 18.322 1.00 97.31 230 LEU A CA 1
ATOM 1778 C C . LEU A 1 230 ? -16.876 -10.575 19.546 1.00 97.31 230 LEU A C 1
ATOM 1780 O O . LEU A 1 230 ? -17.370 -10.719 20.665 1.00 97.31 230 LEU A O 1
ATOM 1784 N N . GLY A 1 231 ? -15.563 -10.504 19.350 1.00 96.50 231 GLY A N 1
ATOM 1785 C CA . GLY A 1 231 ? -14.571 -10.618 20.406 1.00 96.50 231 GLY A CA 1
ATOM 1786 C C . GLY A 1 231 ? -14.700 -9.499 21.434 1.00 96.50 231 GLY A C 1
ATOM 1787 O O . GLY A 1 231 ? -14.861 -9.783 22.618 1.00 96.50 231 GLY A O 1
ATOM 1788 N N . VAL A 1 232 ? -14.766 -8.233 21.012 1.00 96.19 232 VAL A N 1
ATOM 1789 C CA . VAL A 1 232 ? -15.029 -7.089 21.915 1.00 96.19 232 VAL A CA 1
ATOM 1790 C C . VAL A 1 232 ? -16.422 -7.185 22.544 1.00 96.19 232 VAL A C 1
ATOM 1792 O O . VAL A 1 232 ? -16.632 -6.808 23.703 1.00 96.19 232 VAL A O 1
ATOM 1795 N N . ALA A 1 233 ? -17.391 -7.729 21.808 1.00 95.19 233 ALA A N 1
ATOM 1796 C CA . ALA A 1 233 ? -18.733 -7.958 22.308 1.00 95.19 233 ALA A CA 1
ATOM 1797 C C . ALA A 1 233 ? -18.839 -9.131 23.279 1.00 95.19 233 ALA A C 1
ATOM 1799 O O . ALA A 1 233 ? -19.908 -9.260 23.862 1.00 95.19 233 ALA A O 1
ATOM 1800 N N . ARG A 1 234 ? -17.817 -9.965 23.506 1.00 94.31 234 ARG A N 1
ATOM 1801 C CA . ARG A 1 234 ? -17.884 -11.118 24.431 1.00 94.31 234 ARG A CA 1
ATOM 1802 C C . ARG A 1 234 ? -16.779 -11.127 25.485 1.00 94.31 234 ARG A C 1
ATOM 1804 O O . ARG A 1 234 ? -17.045 -11.503 26.624 1.00 94.31 234 ARG A O 1
ATOM 1811 N N . LEU A 1 235 ? -15.581 -10.667 25.142 1.00 92.50 235 LEU A N 1
ATOM 1812 C CA . LEU A 1 235 ? -14.357 -10.815 25.924 1.00 92.50 235 LEU A CA 1
ATOM 1813 C C . LEU A 1 235 ? -13.786 -9.438 26.275 1.00 92.50 235 LEU A C 1
ATOM 1815 O O . LEU A 1 235 ? -13.614 -8.573 25.420 1.00 92.50 235 LEU A O 1
ATOM 1819 N N . ARG A 1 236 ? -13.458 -9.213 27.553 1.00 82.31 236 ARG A N 1
ATOM 1820 C CA . ARG A 1 236 ? -12.935 -7.909 28.002 1.00 82.31 236 ARG A CA 1
ATOM 1821 C C . ARG A 1 236 ? -11.528 -7.630 27.463 1.00 82.31 236 ARG A C 1
ATOM 1823 O O . ARG A 1 236 ? -11.266 -6.496 27.063 1.00 82.31 236 ARG A O 1
ATOM 1830 N N . PHE A 1 237 ? -10.666 -8.650 27.394 1.00 86.06 237 PHE A N 1
ATOM 1831 C CA . PHE A 1 237 ? -9.277 -8.503 26.934 1.00 86.06 237 PHE A CA 1
ATOM 1832 C C . PHE A 1 237 ? -9.170 -8.115 25.452 1.00 86.06 237 PHE A C 1
ATOM 1834 O O . PHE A 1 237 ? -8.233 -7.418 25.077 1.00 86.06 237 PHE A O 1
ATOM 1841 N N . PHE A 1 238 ? -10.163 -8.477 24.628 1.00 86.12 238 PHE A N 1
ATOM 1842 C CA . PHE A 1 238 ? -10.228 -8.097 23.211 1.00 86.12 238 PHE A CA 1
ATOM 1843 C C . PHE A 1 238 ? -10.204 -6.578 23.001 1.00 86.12 238 PHE A C 1
ATOM 1845 O O . PHE A 1 238 ? -9.823 -6.102 21.940 1.00 86.12 238 PHE A O 1
ATOM 1852 N N . SER A 1 239 ? -10.555 -5.802 24.030 1.00 85.25 239 SER A N 1
ATOM 1853 C CA . SER A 1 239 ? -10.436 -4.345 24.000 1.00 85.25 239 SER A CA 1
ATOM 1854 C C . SER A 1 239 ? -8.995 -3.873 23.801 1.00 85.25 239 SER A C 1
ATOM 1856 O O . SER A 1 239 ? -8.795 -2.848 23.169 1.00 85.25 239 SER A O 1
ATOM 1858 N N . LEU A 1 240 ? -7.998 -4.600 24.318 1.00 91.19 240 LEU A N 1
ATOM 1859 C CA . LEU A 1 240 ? -6.585 -4.237 24.160 1.00 91.19 240 LEU A CA 1
ATOM 1860 C C . LEU A 1 240 ? -6.077 -4.514 22.741 1.00 91.19 240 LEU A C 1
ATOM 1862 O O . LEU A 1 240 ? -5.194 -3.807 22.265 1.00 91.19 240 LEU A O 1
ATOM 1866 N N . LEU A 1 241 ? -6.682 -5.476 22.033 1.00 93.81 241 LEU A N 1
ATOM 1867 C CA . LEU A 1 241 ? -6.363 -5.740 20.626 1.00 93.81 241 LEU A CA 1
ATOM 1868 C C . LEU A 1 241 ? -6.679 -4.538 19.732 1.00 93.81 241 LEU A C 1
ATOM 1870 O O . LEU A 1 241 ? -5.983 -4.324 18.744 1.00 93.81 241 LEU A O 1
ATOM 1874 N N . LEU A 1 242 ? -7.674 -3.726 20.110 1.00 95.50 242 LEU A N 1
ATOM 1875 C CA . LEU A 1 242 ? -8.041 -2.506 19.388 1.00 95.50 242 LEU A CA 1
ATOM 1876 C C . LEU A 1 242 ? -6.906 -1.475 19.326 1.00 95.50 242 LEU A C 1
ATOM 1878 O O . LEU A 1 242 ? -6.858 -0.696 18.381 1.00 95.50 242 LEU A O 1
ATOM 1882 N N . ALA A 1 243 ? -6.005 -1.479 20.310 1.00 94.88 243 ALA A N 1
ATOM 1883 C CA . ALA A 1 243 ? -4.814 -0.634 20.319 1.00 94.88 243 ALA A CA 1
ATOM 1884 C C . ALA A 1 243 ? -3.568 -1.388 19.835 1.00 94.88 243 ALA A C 1
ATOM 1886 O O . ALA A 1 243 ? -2.770 -0.831 19.087 1.00 94.88 243 ALA A O 1
ATOM 1887 N N . LEU A 1 244 ? -3.412 -2.658 20.231 1.00 95.56 244 LEU A N 1
ATOM 1888 C CA . LEU A 1 244 ? -2.228 -3.454 19.908 1.00 95.56 244 LEU A CA 1
ATOM 1889 C C . LEU A 1 244 ? -2.063 -3.671 18.401 1.00 95.56 244 LEU A C 1
ATOM 1891 O O . LEU A 1 244 ? -0.967 -3.493 17.887 1.00 95.56 244 LEU A O 1
ATOM 1895 N N . VAL A 1 245 ? -3.132 -4.041 17.691 1.00 96.19 245 VAL A N 1
ATOM 1896 C CA . VAL A 1 245 ? -3.034 -4.364 16.259 1.00 96.19 245 VAL A CA 1
ATOM 1897 C C . VAL A 1 245 ? -2.618 -3.135 15.433 1.00 96.19 245 VAL A C 1
ATOM 1899 O O . VAL A 1 245 ? -1.627 -3.245 14.713 1.00 96.19 245 VAL A O 1
ATOM 1902 N N . PRO A 1 246 ? -3.252 -1.948 15.573 1.00 96.56 246 PRO A N 1
ATOM 1903 C CA . PRO A 1 246 ? -2.752 -0.732 14.928 1.00 96.56 246 PRO A CA 1
ATOM 1904 C C . PRO A 1 246 ? -1.335 -0.337 15.363 1.00 96.56 246 PRO A C 1
ATOM 1906 O O . PRO A 1 246 ? -0.558 0.144 14.544 1.00 96.56 246 PRO A O 1
ATOM 1909 N N . ALA A 1 247 ? -0.964 -0.556 16.631 1.00 95.25 247 ALA A N 1
ATOM 1910 C CA . ALA A 1 247 ? 0.378 -0.232 17.122 1.00 95.25 247 ALA A CA 1
ATOM 1911 C C . ALA A 1 247 ? 1.486 -1.074 16.462 1.00 95.25 247 ALA A C 1
ATOM 1913 O O . ALA A 1 247 ? 2.636 -0.643 16.418 1.00 95.25 247 ALA A O 1
ATOM 1914 N N . LEU A 1 248 ? 1.148 -2.248 15.920 1.00 95.75 248 LEU A N 1
ATOM 1915 C CA . LEU A 1 248 ? 2.075 -3.108 15.184 1.00 95.75 248 LEU A CA 1
ATOM 1916 C C . LEU A 1 248 ? 2.238 -2.712 13.708 1.00 95.75 248 LEU A C 1
ATOM 1918 O O . LEU A 1 248 ? 3.084 -3.291 13.029 1.00 95.75 248 LEU A O 1
ATOM 1922 N N . LEU A 1 249 ? 1.504 -1.706 13.212 1.00 92.81 249 LEU A N 1
ATOM 1923 C CA . LEU A 1 249 ? 1.592 -1.235 11.824 1.00 92.81 249 LEU A CA 1
ATOM 1924 C C . LEU A 1 249 ? 3.039 -0.980 11.347 1.00 92.81 249 LEU A C 1
ATOM 1926 O O . LEU A 1 249 ? 3.383 -1.496 10.283 1.00 92.81 249 LEU A O 1
ATOM 1930 N N . PRO A 1 250 ? 3.919 -0.269 12.088 1.00 89.69 250 PRO A N 1
ATOM 1931 C CA . PRO A 1 250 ? 5.297 -0.053 11.637 1.00 89.69 250 PRO A CA 1
ATOM 1932 C C . PRO A 1 250 ? 6.093 -1.357 11.515 1.00 89.69 250 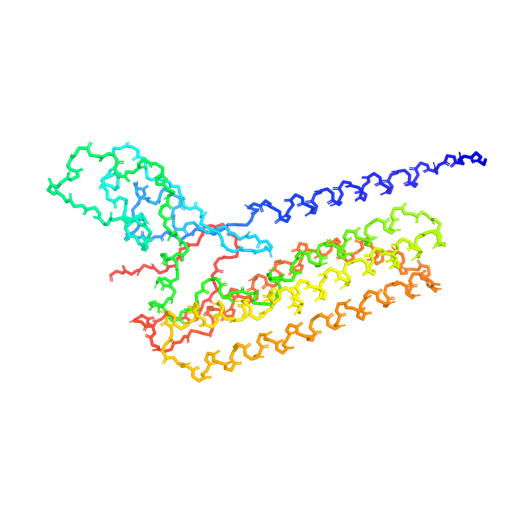PRO A C 1
ATOM 1934 O O . PRO A 1 250 ? 6.913 -1.503 10.613 1.00 89.69 250 PRO A O 1
ATOM 1937 N N . VAL A 1 251 ? 5.832 -2.323 12.400 1.00 91.94 251 VAL A N 1
ATOM 1938 C CA . VAL A 1 251 ? 6.493 -3.634 12.381 1.00 91.94 251 VAL A CA 1
ATOM 1939 C C . VAL A 1 251 ? 6.031 -4.436 11.167 1.00 91.94 251 VAL A C 1
ATOM 1941 O O . VAL A 1 251 ? 6.866 -4.960 10.431 1.00 91.94 251 VAL A O 1
ATOM 1944 N N . TYR A 1 252 ? 4.720 -4.482 10.907 1.00 90.56 252 TYR A N 1
ATOM 1945 C CA . TYR A 1 252 ? 4.175 -5.134 9.715 1.00 90.56 252 TYR A CA 1
ATOM 1946 C C . TYR A 1 252 ? 4.718 -4.513 8.433 1.00 90.56 252 TYR A C 1
ATOM 1948 O O . TYR A 1 252 ? 5.091 -5.245 7.518 1.00 90.56 252 TYR A O 1
ATOM 1956 N N . PHE A 1 253 ? 4.821 -3.184 8.380 1.00 88.25 253 PHE A N 1
ATOM 1957 C CA . PHE A 1 253 ? 5.396 -2.487 7.236 1.00 88.25 253 PHE A CA 1
ATOM 1958 C C . PHE A 1 253 ? 6.845 -2.910 6.990 1.00 88.25 253 PHE A C 1
ATOM 1960 O O . PHE A 1 253 ? 7.165 -3.353 5.896 1.00 88.25 253 PHE A O 1
ATOM 1967 N N . VAL A 1 254 ? 7.716 -2.845 8.002 1.00 87.75 254 VAL A N 1
ATOM 1968 C CA . VAL A 1 254 ? 9.138 -3.187 7.822 1.00 87.75 254 VAL A CA 1
ATOM 1969 C C . VAL A 1 254 ? 9.315 -4.650 7.419 1.00 87.75 254 VAL A C 1
ATOM 1971 O O . VAL A 1 254 ? 10.119 -4.933 6.536 1.00 87.75 254 VAL A O 1
ATOM 1974 N N . ILE A 1 255 ? 8.547 -5.572 8.009 1.00 91.81 255 ILE A 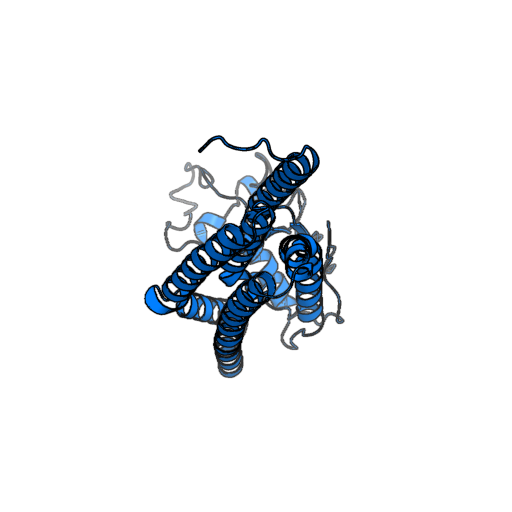N 1
ATOM 1975 C CA . ILE A 1 255 ? 8.597 -6.998 7.652 1.00 91.81 255 ILE A CA 1
ATOM 1976 C C . ILE A 1 255 ? 8.157 -7.215 6.203 1.00 91.81 255 ILE A C 1
ATOM 1978 O O . ILE A 1 255 ? 8.856 -7.885 5.447 1.00 91.81 255 ILE A O 1
ATOM 1982 N N . THR A 1 256 ? 7.010 -6.656 5.810 1.00 89.75 256 THR A N 1
ATOM 1983 C CA . THR A 1 256 ? 6.469 -6.837 4.453 1.00 89.75 256 THR A CA 1
ATOM 1984 C C . THR A 1 256 ? 7.374 -6.193 3.410 1.00 89.75 256 THR A C 1
ATOM 1986 O O . THR A 1 256 ? 7.732 -6.835 2.427 1.00 89.75 256 THR A O 1
ATOM 1989 N N . TYR A 1 257 ? 7.826 -4.967 3.658 1.00 87.06 257 TYR A N 1
ATOM 1990 C CA . TYR A 1 257 ? 8.750 -4.247 2.792 1.00 87.06 257 TYR A CA 1
ATOM 1991 C C . TYR A 1 257 ? 10.086 -4.985 2.626 1.00 87.06 257 TYR A C 1
ATOM 1993 O O . TYR A 1 257 ? 10.503 -5.255 1.500 1.00 87.06 257 TYR A O 1
ATOM 2001 N N . ALA A 1 258 ? 10.729 -5.390 3.727 1.00 89.75 258 ALA A N 1
ATOM 2002 C CA . ALA A 1 258 ? 11.974 -6.154 3.673 1.00 89.75 258 ALA A CA 1
ATOM 2003 C C . ALA A 1 258 ? 11.789 -7.509 2.971 1.00 89.75 258 ALA A C 1
ATOM 2005 O O . ALA A 1 258 ? 12.661 -7.923 2.209 1.00 89.75 258 ALA A O 1
ATOM 2006 N N . GLY A 1 259 ? 10.649 -8.174 3.182 1.00 93.31 259 GLY A N 1
ATOM 2007 C CA . GLY A 1 259 ? 10.298 -9.418 2.499 1.00 93.31 259 GLY A CA 1
ATOM 2008 C C . GLY A 1 259 ? 10.202 -9.251 0.982 1.00 93.31 259 GLY A C 1
ATOM 2009 O O . GLY A 1 259 ? 10.763 -10.062 0.248 1.00 93.31 259 GLY A O 1
ATOM 2010 N N . TRP A 1 260 ? 9.570 -8.175 0.504 1.00 92.38 260 TRP A N 1
ATOM 2011 C CA . TRP A 1 260 ? 9.487 -7.866 -0.928 1.00 92.38 260 TRP A CA 1
ATOM 2012 C C . TRP A 1 260 ? 10.845 -7.516 -1.537 1.00 92.38 260 TRP A C 1
ATOM 2014 O O . TRP A 1 260 ? 11.179 -8.027 -2.606 1.00 92.38 260 TRP A O 1
ATOM 2024 N N . LEU A 1 261 ? 11.660 -6.713 -0.847 1.00 89.69 261 LEU A N 1
ATOM 2025 C CA . LEU A 1 261 ? 13.024 -6.417 -1.295 1.00 89.69 261 LEU A CA 1
ATOM 2026 C C . LEU A 1 261 ? 13.871 -7.688 -1.397 1.00 89.69 261 LEU A C 1
ATOM 2028 O O . LEU A 1 261 ? 14.557 -7.903 -2.396 1.00 89.69 261 LEU A O 1
ATOM 2032 N N . TRP A 1 262 ? 13.800 -8.548 -0.379 1.00 92.75 262 TRP A N 1
ATOM 2033 C CA . TRP A 1 262 ? 14.483 -9.836 -0.388 1.00 92.75 262 TRP A CA 1
ATOM 2034 C C . TRP A 1 262 ? 14.006 -10.706 -1.554 1.00 92.75 262 TRP A C 1
ATOM 2036 O O . TRP A 1 262 ? 14.840 -11.227 -2.293 1.00 92.75 262 TRP A O 1
ATOM 2046 N N . PHE A 1 263 ? 12.689 -10.804 -1.766 1.00 94.06 263 PHE A N 1
ATOM 2047 C CA . PHE A 1 263 ? 12.104 -11.572 -2.864 1.00 94.06 263 PHE A CA 1
ATOM 2048 C C . PHE A 1 263 ? 12.624 -11.086 -4.221 1.00 94.06 263 PHE A C 1
ATOM 2050 O O . PHE A 1 263 ? 13.103 -11.907 -5.002 1.00 94.06 263 PHE A O 1
ATOM 2057 N N . PHE A 1 264 ? 12.627 -9.775 -4.478 1.00 91.94 264 PHE A N 1
ATOM 2058 C CA . PHE A 1 264 ? 13.137 -9.215 -5.736 1.00 91.94 264 PHE A CA 1
ATOM 2059 C C . PHE A 1 264 ? 14.625 -9.481 -5.950 1.00 91.94 264 PHE A C 1
ATOM 2061 O O . PHE A 1 264 ? 15.022 -9.797 -7.066 1.00 91.94 264 PHE A O 1
ATOM 2068 N N . GLY A 1 265 ? 15.442 -9.400 -4.902 1.00 90.44 265 GLY A N 1
ATOM 2069 C CA . GLY A 1 265 ? 16.879 -9.643 -5.017 1.00 90.44 265 GLY A CA 1
ATOM 2070 C C . GLY A 1 265 ? 17.296 -11.123 -5.021 1.00 90.44 265 GLY A C 1
ATOM 2071 O O . GLY A 1 265 ? 18.446 -11.419 -5.337 1.00 90.44 265 GLY A O 1
ATOM 2072 N N . HIS A 1 266 ? 16.391 -12.056 -4.694 1.00 93.00 266 HIS A N 1
ATOM 2073 C CA . HIS A 1 266 ? 16.656 -13.509 -4.687 1.00 93.00 266 HIS A CA 1
ATOM 2074 C C . HIS A 1 266 ? 15.917 -14.285 -5.781 1.00 93.00 266 HIS A C 1
ATOM 2076 O O . HIS A 1 266 ? 16.257 -15.437 -6.038 1.00 93.00 266 HIS A O 1
ATOM 2082 N N . ASN A 1 267 ? 14.947 -13.662 -6.449 1.00 91.75 267 ASN A N 1
ATOM 2083 C CA . ASN A 1 267 ? 14.227 -14.231 -7.590 1.00 91.75 267 ASN A CA 1
ATOM 2084 C C . ASN A 1 267 ? 14.617 -13.487 -8.870 1.00 91.75 267 ASN A C 1
ATOM 2086 O O . ASN A 1 267 ? 13.767 -13.052 -9.642 1.00 91.75 267 ASN A O 1
ATOM 2090 N N . LEU A 1 268 ? 15.927 -13.317 -9.053 1.00 90.69 268 LEU A N 1
ATOM 2091 C CA . LEU A 1 268 ? 16.495 -12.696 -10.239 1.00 90.69 268 LEU A CA 1
ATOM 2092 C C . LEU A 1 268 ? 16.265 -13.595 -11.440 1.00 90.69 268 LEU A C 1
ATOM 2094 O O . LEU A 1 268 ? 16.533 -14.799 -11.412 1.00 90.69 268 LEU A O 1
ATOM 2098 N N . HIS A 1 269 ? 15.793 -12.997 -12.514 1.00 86.19 269 HIS A N 1
ATOM 2099 C CA . HIS A 1 269 ? 15.569 -13.722 -13.733 1.00 86.19 269 HIS A CA 1
ATOM 2100 C C . HIS A 1 269 ? 16.853 -13.878 -14.576 1.00 86.19 269 HIS A C 1
ATOM 2102 O O . HIS A 1 269 ? 17.688 -12.974 -14.624 1.00 86.19 269 HIS A O 1
ATOM 2108 N N . PRO A 1 270 ? 16.984 -14.981 -15.338 1.00 85.44 270 PRO A N 1
ATOM 2109 C CA . PRO A 1 270 ? 18.214 -15.320 -16.065 1.00 85.44 270 PRO A CA 1
ATOM 2110 C C . PRO A 1 270 ? 18.484 -14.499 -17.340 1.00 85.44 270 PRO A C 1
ATOM 2112 O O . PRO A 1 270 ? 19.525 -14.676 -17.960 1.00 85.44 270 PRO A O 1
ATOM 2115 N N . TRP A 1 271 ? 17.555 -13.642 -17.761 1.00 79.31 271 TRP A N 1
ATOM 2116 C CA . TRP A 1 271 ? 17.608 -12.860 -19.007 1.00 79.31 271 TRP A CA 1
ATOM 2117 C C . TRP A 1 271 ? 18.047 -11.407 -18.769 1.00 79.31 271 TRP A C 1
ATOM 2119 O O . TRP A 1 271 ? 18.140 -10.643 -19.726 1.00 79.31 271 TRP A O 1
ATOM 2129 N N . GLY A 1 272 ? 18.341 -11.024 -17.517 1.00 82.94 272 GLY A N 1
ATOM 2130 C CA . GLY A 1 272 ? 19.020 -9.761 -17.243 1.00 82.94 272 GLY A CA 1
ATOM 2131 C C . GLY A 1 272 ? 20.353 -9.712 -17.993 1.00 82.94 272 GLY A C 1
ATOM 2132 O O . GLY A 1 272 ? 21.098 -10.694 -17.999 1.00 82.94 272 GLY A O 1
ATOM 2133 N N . ALA A 1 273 ? 20.661 -8.579 -18.626 1.00 85.62 273 ALA A N 1
ATOM 2134 C CA . ALA A 1 273 ? 21.916 -8.397 -19.356 1.00 85.62 273 ALA A CA 1
ATOM 2135 C C . ALA A 1 273 ? 23.153 -8.631 -18.472 1.00 85.62 273 ALA A C 1
ATOM 2137 O O . ALA A 1 273 ? 24.190 -9.077 -18.960 1.00 85.62 273 ALA A O 1
ATOM 2138 N N . PHE A 1 274 ? 23.033 -8.356 -17.170 1.00 84.19 274 PHE A N 1
ATOM 2139 C CA . PHE A 1 274 ? 24.063 -8.619 -16.176 1.00 84.19 274 PHE A CA 1
ATOM 2140 C C . PHE A 1 274 ? 23.583 -9.659 -15.171 1.00 84.19 274 PHE A C 1
ATOM 2142 O O . PHE A 1 274 ? 22.615 -9.454 -14.440 1.00 84.19 274 PHE A O 1
ATOM 2149 N N . THR A 1 275 ? 24.315 -10.766 -15.072 1.00 83.75 275 THR A N 1
ATOM 2150 C CA . THR A 1 275 ? 24.095 -11.742 -14.006 1.00 83.75 275 THR A CA 1
ATOM 2151 C C . THR A 1 275 ? 24.739 -11.243 -12.718 1.00 83.75 275 THR A C 1
ATOM 2153 O O . THR A 1 275 ? 25.964 -11.229 -12.584 1.00 83.75 275 THR A O 1
ATOM 2156 N N . VAL A 1 276 ? 23.914 -10.857 -11.748 1.00 85.50 276 VAL A N 1
ATOM 2157 C CA . VAL A 1 276 ? 24.365 -10.497 -10.399 1.00 85.50 276 VAL A CA 1
ATOM 2158 C C . VAL A 1 276 ? 24.066 -11.628 -9.416 1.00 85.50 276 VAL A C 1
ATOM 2160 O O . VAL A 1 276 ? 23.141 -12.418 -9.607 1.00 85.50 276 VAL A O 1
ATOM 2163 N N . LYS A 1 277 ? 24.871 -11.740 -8.354 1.00 88.38 277 LYS A N 1
ATOM 2164 C CA . LYS A 1 277 ? 24.582 -12.692 -7.273 1.00 88.38 277 LYS A CA 1
ATOM 2165 C C . LYS A 1 277 ? 23.315 -12.254 -6.532 1.00 88.38 277 LYS A C 1
ATOM 2167 O O . LYS A 1 277 ? 23.127 -11.047 -6.388 1.00 88.38 277 LYS A O 1
ATOM 2172 N N . PRO A 1 278 ? 22.508 -13.196 -6.006 1.00 90.06 278 PRO A N 1
ATOM 2173 C CA . PRO A 1 278 ? 21.397 -12.861 -5.129 1.00 90.06 278 PRO A CA 1
ATOM 2174 C C . PRO A 1 278 ? 21.833 -11.913 -4.014 1.00 90.06 278 PRO A C 1
ATOM 2176 O O . PRO A 1 278 ? 22.877 -12.113 -3.386 1.00 90.06 278 PRO A O 1
ATOM 2179 N N . PHE A 1 279 ? 21.045 -10.871 -3.792 1.00 89.12 279 PHE A N 1
ATOM 2180 C CA . PHE A 1 279 ? 21.332 -9.840 -2.804 1.00 89.12 279 PHE A CA 1
ATOM 2181 C C . PHE A 1 279 ? 20.036 -9.326 -2.187 1.00 89.12 279 PHE A C 1
ATOM 2183 O O . PHE A 1 279 ? 18.938 -9.671 -2.612 1.00 89.12 279 PHE A O 1
ATOM 2190 N N . MET A 1 280 ? 20.152 -8.509 -1.148 1.00 86.56 280 MET A N 1
ATOM 2191 C CA . MET A 1 280 ? 19.011 -7.810 -0.574 1.00 86.56 280 MET A CA 1
ATOM 2192 C C . MET A 1 280 ? 19.218 -6.310 -0.798 1.00 86.56 280 MET A C 1
ATOM 2194 O O . MET A 1 280 ? 20.225 -5.780 -0.321 1.00 86.56 280 MET A O 1
ATOM 2198 N N . PRO A 1 281 ? 18.312 -5.622 -1.516 1.00 82.44 281 PRO A N 1
ATOM 2199 C CA . PRO A 1 281 ? 18.338 -4.170 -1.604 1.00 82.44 281 PRO A CA 1
ATOM 2200 C C . PRO A 1 281 ? 18.305 -3.524 -0.216 1.00 82.44 281 PRO A C 1
ATOM 2202 O O . PRO A 1 281 ? 17.740 -4.072 0.735 1.00 82.44 281 PRO A O 1
ATOM 2205 N N . THR A 1 282 ? 18.901 -2.341 -0.102 1.00 81.88 282 THR A N 1
ATOM 2206 C CA . THR A 1 282 ? 18.960 -1.603 1.159 1.00 81.88 282 THR A CA 1
ATOM 2207 C C . THR A 1 282 ? 17.557 -1.290 1.681 1.00 81.88 282 THR A C 1
ATOM 2209 O O . THR A 1 282 ? 16.752 -0.659 1.001 1.00 81.88 282 THR A O 1
ATOM 2212 N N . VAL A 1 283 ? 17.281 -1.698 2.923 1.00 78.81 283 VAL A N 1
ATOM 2213 C CA . VAL A 1 283 ? 15.986 -1.452 3.578 1.00 78.81 283 VAL A CA 1
ATOM 2214 C C . VAL A 1 283 ? 15.840 0.017 4.003 1.00 78.81 283 VAL A C 1
ATOM 2216 O O . VAL A 1 283 ? 14.754 0.579 3.915 1.00 78.81 283 VAL A O 1
ATOM 2219 N N . PHE A 1 284 ? 16.923 0.664 4.444 1.00 75.19 284 PHE A N 1
ATOM 2220 C CA . PHE A 1 284 ? 16.894 2.048 4.926 1.00 75.19 284 PHE A CA 1
ATOM 2221 C C . PHE A 1 284 ? 18.055 2.877 4.369 1.00 75.19 284 PHE A C 1
ATOM 2223 O O . PHE A 1 284 ? 19.209 2.470 4.486 1.00 75.19 284 PHE A O 1
ATOM 2230 N N . GLY A 1 285 ? 17.752 4.072 3.855 1.00 71.25 285 GLY A N 1
ATOM 2231 C CA . GLY A 1 285 ? 18.753 5.066 3.463 1.00 71.25 285 GLY A CA 1
ATOM 2232 C C . GLY A 1 285 ? 19.328 4.847 2.064 1.00 71.25 285 GLY A C 1
ATOM 2233 O O . GLY A 1 285 ? 18.613 4.514 1.121 1.00 71.25 285 GLY A O 1
ATOM 2234 N N . GLU A 1 286 ? 20.627 5.091 1.917 1.00 67.06 286 GLU A N 1
ATOM 2235 C CA . GLU A 1 286 ? 21.314 5.046 0.625 1.00 67.06 286 GLU A CA 1
ATOM 2236 C C . GLU A 1 286 ? 21.853 3.641 0.341 1.00 67.06 286 GLU A C 1
ATOM 2238 O O . GLU A 1 286 ? 22.623 3.072 1.118 1.00 67.06 286 GLU A O 1
ATOM 2243 N N . GLY A 1 287 ? 21.436 3.069 -0.788 1.00 63.53 287 GLY A N 1
ATOM 2244 C CA . GLY A 1 287 ? 21.944 1.808 -1.305 1.00 63.53 287 GLY A CA 1
ATOM 2245 C C . GLY A 1 287 ? 22.881 2.042 -2.481 1.00 63.53 287 GLY A C 1
ATOM 2246 O O . GLY A 1 287 ? 22.588 2.808 -3.392 1.00 63.53 287 GLY A O 1
ATOM 2247 N N . LYS A 1 288 ? 24.016 1.346 -2.505 1.00 61.31 288 LYS A N 1
ATOM 2248 C CA . LYS A 1 288 ? 24.859 1.266 -3.703 1.00 61.31 288 LYS A CA 1
ATOM 2249 C C . LYS A 1 288 ? 24.556 -0.059 -4.382 1.00 61.31 288 LYS A C 1
ATOM 2251 O O . LYS A 1 288 ? 24.973 -1.099 -3.881 1.00 61.31 288 LYS A O 1
ATOM 2256 N N . VAL A 1 289 ? 23.805 -0.040 -5.479 1.00 56.25 289 VAL A N 1
ATOM 2257 C CA . VAL A 1 289 ? 23.541 -1.251 -6.266 1.00 56.25 289 VAL A CA 1
ATOM 2258 C C . VAL A 1 289 ? 24.400 -1.182 -7.520 1.00 56.25 289 VAL A C 1
ATOM 2260 O O . VAL A 1 289 ? 24.197 -0.310 -8.351 1.00 56.25 289 VAL A O 1
ATOM 2263 N N . ALA A 1 290 ? 25.361 -2.104 -7.601 1.00 50.97 290 ALA A N 1
ATOM 2264 C CA . ALA A 1 290 ? 26.236 -2.382 -8.741 1.00 50.97 290 ALA A CA 1
ATOM 2265 C C . ALA A 1 290 ? 27.086 -1.203 -9.283 1.00 50.97 290 ALA A C 1
ATOM 2267 O O . ALA A 1 290 ? 26.602 -0.200 -9.796 1.00 50.97 290 ALA A O 1
ATOM 2268 N N . GLN A 1 291 ? 28.412 -1.371 -9.241 1.00 47.41 291 GLN A N 1
ATOM 2269 C CA . GLN A 1 291 ? 29.322 -0.647 -10.131 1.00 47.41 291 GLN A CA 1
ATOM 2270 C C . GLN A 1 291 ? 29.321 -1.380 -11.474 1.00 47.41 291 GLN A C 1
ATOM 2272 O O . GLN A 1 291 ? 30.003 -2.391 -11.618 1.00 47.41 291 GLN A O 1
ATOM 2277 N N . PHE A 1 292 ? 28.536 -0.902 -12.436 1.00 46.00 292 PHE A N 1
ATOM 2278 C CA . PHE A 1 292 ? 28.704 -1.316 -13.826 1.00 46.00 292 PHE A CA 1
ATOM 2279 C C . PHE A 1 292 ? 29.938 -0.576 -14.362 1.00 46.00 292 PHE A C 1
ATOM 2281 O O . PHE A 1 292 ? 29.857 0.612 -14.664 1.00 46.00 292 PHE A O 1
ATOM 2288 N N . SER A 1 293 ? 31.101 -1.235 -14.335 1.00 35.69 293 SER A N 1
ATOM 2289 C CA . SER A 1 293 ? 32.345 -0.758 -14.959 1.00 35.69 293 SER A CA 1
ATOM 2290 C C . SER A 1 293 ? 32.407 -1.143 -16.426 1.00 35.69 293 SER A C 1
ATOM 2292 O O . SER A 1 293 ? 32.081 -2.325 -16.690 1.00 35.69 293 SER A O 1
#

Radius of gyration: 23.61 Å; chains: 1; bounding box: 61×47×70 Å